Protein AF-A0A495YUF8-F1 (afdb_monomer_lite)

Structure (mmCIF, N/CA/C/O backbone):
data_AF-A0A495YUF8-F1
#
_entry.id   AF-A0A495YUF8-F1
#
loop_
_atom_site.group_PDB
_atom_site.id
_atom_site.type_symbol
_atom_site.label_atom_id
_atom_site.label_alt_id
_atom_site.label_comp_id
_atom_site.label_asym_id
_atom_site.label_entity_id
_atom_site.label_seq_id
_atom_site.pdbx_PDB_ins_code
_atom_site.Cartn_x
_atom_site.Cartn_y
_atom_site.Cartn_z
_atom_site.occupancy
_atom_site.B_iso_or_equiv
_atom_site.auth_seq_id
_atom_site.auth_comp_id
_atom_site.auth_asym_id
_atom_site.auth_atom_id
_atom_site.pdbx_PDB_model_num
ATOM 1 N N . MET A 1 1 ? -55.890 26.875 6.974 1.00 53.94 1 MET A N 1
ATOM 2 C CA . MET A 1 1 ? -55.521 26.413 5.618 1.00 53.94 1 MET A CA 1
ATOM 3 C C . MET A 1 1 ? -54.760 27.527 4.911 1.00 53.94 1 MET A C 1
ATOM 5 O O . MET A 1 1 ? -55.327 28.258 4.119 1.00 53.94 1 MET A O 1
ATOM 9 N N . THR A 1 2 ? -53.485 27.707 5.240 1.00 56.56 2 THR A N 1
ATOM 10 C CA . THR A 1 2 ? -52.585 28.636 4.539 1.00 56.56 2 THR A CA 1
ATOM 11 C C . THR A 1 2 ? -51.363 27.826 4.143 1.00 56.56 2 THR A C 1
ATOM 13 O O . THR A 1 2 ? -50.312 27.896 4.772 1.00 56.56 2 THR A O 1
ATOM 16 N N . MET A 1 3 ? -51.551 26.938 3.166 1.00 61.00 3 MET A N 1
ATOM 17 C CA . MET A 1 3 ? -50.448 26.181 2.594 1.00 61.00 3 MET A CA 1
ATOM 18 C C . MET A 1 3 ? -49.607 27.127 1.742 1.00 61.00 3 MET A C 1
ATOM 20 O O . MET A 1 3 ? -49.992 27.497 0.640 1.00 61.00 3 MET A O 1
ATOM 24 N N . ASN A 1 4 ? -48.472 27.524 2.316 1.00 65.56 4 ASN A N 1
ATOM 25 C CA . ASN A 1 4 ? -47.194 27.800 1.669 1.00 65.56 4 ASN A CA 1
ATOM 26 C C . ASN A 1 4 ? -47.267 28.272 0.221 1.00 65.56 4 ASN A C 1
ATOM 28 O O . ASN A 1 4 ? -46.935 27.537 -0.709 1.00 65.56 4 ASN A O 1
ATOM 32 N N . MET A 1 5 ? -47.579 29.554 0.066 1.00 66.44 5 MET A N 1
ATOM 33 C CA . MET A 1 5 ? -47.425 30.290 -1.188 1.00 66.44 5 MET A CA 1
ATOM 34 C C . MET A 1 5 ? -46.014 30.121 -1.789 1.00 66.44 5 MET A C 1
ATOM 36 O O . MET A 1 5 ? -45.859 30.065 -3.003 1.00 66.44 5 MET A O 1
ATOM 40 N N . TYR A 1 6 ? -44.997 29.900 -0.948 1.00 74.25 6 TYR A N 1
ATOM 41 C CA . TYR A 1 6 ? -43.629 29.594 -1.372 1.00 74.25 6 TYR A CA 1
ATOM 42 C C . TYR A 1 6 ? -43.4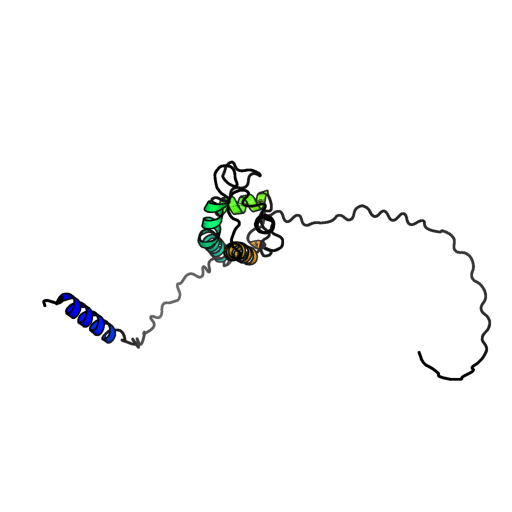60 28.211 -2.021 1.00 74.25 6 TYR A C 1
ATOM 44 O O . TYR A 1 6 ? -42.625 28.052 -2.902 1.00 74.25 6 TYR A O 1
ATOM 52 N N . LYS A 1 7 ? -44.273 27.212 -1.654 1.00 69.12 7 LYS A N 1
ATOM 53 C CA . LYS A 1 7 ? -44.230 25.871 -2.264 1.00 69.12 7 LYS A CA 1
ATOM 54 C C . LYS A 1 7 ? -44.828 25.883 -3.674 1.00 69.12 7 LYS A C 1
ATOM 56 O O . LYS A 1 7 ? -44.362 25.152 -4.539 1.00 69.12 7 LYS A O 1
ATOM 61 N N . PHE A 1 8 ? -45.806 26.760 -3.912 1.00 70.69 8 PHE A N 1
ATOM 62 C CA . PHE A 1 8 ? -46.352 27.010 -5.248 1.00 70.69 8 PHE A CA 1
ATOM 63 C C . PHE A 1 8 ? -45.365 27.806 -6.112 1.00 70.69 8 PHE A C 1
ATOM 65 O O . PHE A 1 8 ? -45.160 27.483 -7.278 1.00 70.69 8 PHE A O 1
ATOM 72 N N . PHE A 1 9 ? -44.682 28.788 -5.516 1.00 71.12 9 PHE A N 1
ATOM 73 C CA . PHE A 1 9 ? -43.664 29.574 -6.212 1.00 71.12 9 PHE A CA 1
ATOM 74 C C . PHE A 1 9 ? -42.450 28.723 -6.627 1.00 71.12 9 PHE A C 1
ATOM 76 O O . PHE A 1 9 ? -41.986 28.832 -7.757 1.00 71.12 9 PHE A O 1
ATOM 83 N N . LEU A 1 10 ? -41.990 27.806 -5.766 1.00 71.94 10 LEU A N 1
ATOM 84 C CA . LEU A 1 10 ? -40.879 26.897 -6.081 1.00 71.94 10 LEU A CA 1
ATOM 85 C C . LEU A 1 10 ? -41.221 25.882 -7.185 1.00 71.94 10 LEU A C 1
ATOM 87 O O . LEU A 1 10 ? -40.367 25.577 -8.012 1.00 71.94 10 LEU A O 1
ATOM 91 N N . MET A 1 11 ? -42.471 25.411 -7.252 1.00 72.94 11 MET A N 1
ATOM 92 C CA . MET A 1 11 ? -42.931 24.534 -8.340 1.00 72.94 11 MET A CA 1
ATOM 93 C C . MET A 1 11 ? -42.963 25.263 -9.694 1.00 72.94 11 MET A C 1
ATOM 95 O O . MET A 1 11 ? -42.569 24.691 -10.707 1.00 72.94 11 MET A O 1
ATOM 99 N N . ILE A 1 12 ? -43.388 26.532 -9.721 1.00 72.00 12 ILE A N 1
ATOM 100 C CA . ILE A 1 12 ? -43.470 27.321 -10.962 1.00 72.00 12 ILE A CA 1
ATOM 101 C C . ILE A 1 12 ? -42.074 27.693 -11.478 1.00 72.00 12 ILE A C 1
ATOM 103 O O . ILE A 1 12 ? -41.827 27.594 -12.678 1.00 72.00 12 ILE A O 1
ATOM 107 N N . VAL A 1 13 ? -41.147 28.069 -10.590 1.00 72.00 13 VAL A N 1
ATOM 108 C CA . VAL A 1 13 ? -39.761 28.393 -10.975 1.00 72.00 13 VAL A CA 1
ATOM 109 C C . VAL A 1 13 ? -39.022 27.152 -11.494 1.00 72.00 13 VAL A C 1
ATOM 111 O O . VAL A 1 13 ? -38.306 27.251 -12.487 1.00 72.00 13 VAL A O 1
ATOM 114 N N . GLY A 1 14 ? -39.254 25.973 -10.903 1.00 66.00 14 GLY A N 1
ATOM 115 C CA . GLY A 1 14 ? -38.678 24.712 -11.389 1.00 66.00 14 GLY A CA 1
ATOM 116 C C . GLY A 1 14 ? -39.172 24.311 -12.784 1.00 66.00 14 GLY A C 1
ATOM 117 O O . GLY A 1 14 ? -38.382 23.860 -13.608 1.00 66.00 14 GLY A O 1
ATOM 118 N N . LEU A 1 15 ? -40.455 24.539 -13.089 1.00 64.44 15 LEU A N 1
ATOM 119 C CA . LEU A 1 15 ? -41.046 24.172 -14.383 1.00 64.44 15 LEU A CA 1
ATOM 120 C C . LEU A 1 15 ? -40.660 25.143 -15.516 1.00 64.44 15 LEU A C 1
ATOM 122 O O . LEU A 1 15 ? -40.588 24.744 -16.676 1.00 64.44 15 LEU A O 1
ATOM 126 N N . LEU A 1 16 ? -40.353 26.401 -15.180 1.00 62.31 16 LEU A N 1
ATOM 127 C CA . LEU A 1 16 ? -39.829 27.401 -16.119 1.00 62.31 16 LEU A CA 1
ATOM 128 C C . LEU A 1 16 ? -38.348 27.175 -16.461 1.00 62.31 16 LEU A C 1
ATOM 130 O O . LEU A 1 16 ? -37.936 27.467 -17.582 1.00 62.31 16 LEU A O 1
ATOM 134 N N . PHE A 1 17 ? -37.560 26.601 -15.546 1.00 59.38 17 PHE A N 1
ATOM 135 C CA . PHE A 1 17 ? -36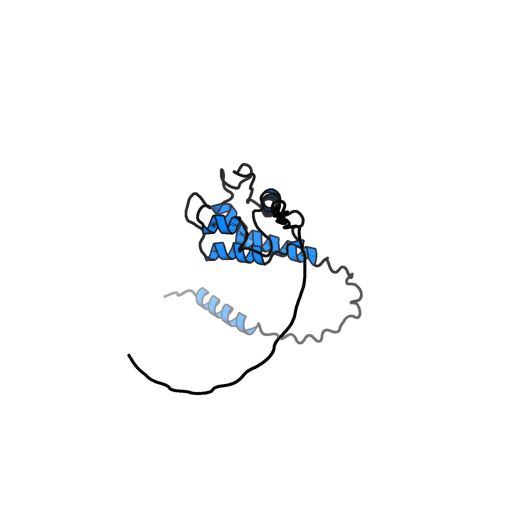.143 26.301 -15.783 1.00 59.38 17 PHE A CA 1
ATOM 136 C C . PHE A 1 17 ? -35.937 25.134 -16.770 1.00 59.38 17 PHE A C 1
ATOM 138 O O . PHE A 1 17 ? -34.932 25.090 -17.473 1.00 59.38 17 PHE A O 1
ATOM 145 N N . CYS A 1 18 ? -36.917 24.233 -16.908 1.00 55.72 18 CYS A N 1
ATOM 146 C CA . CYS A 1 18 ? -36.871 23.136 -17.882 1.00 55.72 18 CYS A CA 1
ATOM 147 C C . CYS A 1 18 ? -37.131 23.571 -19.337 1.00 55.72 18 CYS A C 1
ATOM 149 O O . CYS A 1 18 ? -36.777 22.834 -20.253 1.00 55.72 18 CYS A O 1
ATOM 151 N N . LEU A 1 19 ? -37.733 24.744 -19.576 1.00 56.81 19 LEU A N 1
ATOM 152 C CA . LEU A 1 19 ? -38.110 25.192 -20.928 1.00 56.81 19 LEU A CA 1
ATOM 153 C C . LEU A 1 19 ? -37.073 26.109 -21.602 1.00 56.81 19 LEU A C 1
ATOM 155 O O . LEU A 1 19 ? -37.202 26.386 -22.790 1.00 56.81 19 LEU A O 1
ATOM 159 N N . VAL A 1 20 ? -36.038 26.553 -20.879 1.00 61.97 20 VAL A N 1
ATOM 160 C CA . VAL A 1 20 ? -34.977 27.447 -21.401 1.00 61.97 20 VAL A CA 1
ATOM 161 C C . VAL A 1 20 ? -33.656 26.691 -21.665 1.00 61.97 20 VAL A C 1
ATOM 163 O O . VAL A 1 20 ? -32.661 27.277 -22.070 1.00 61.97 20 VAL A O 1
ATOM 166 N N . GLY A 1 21 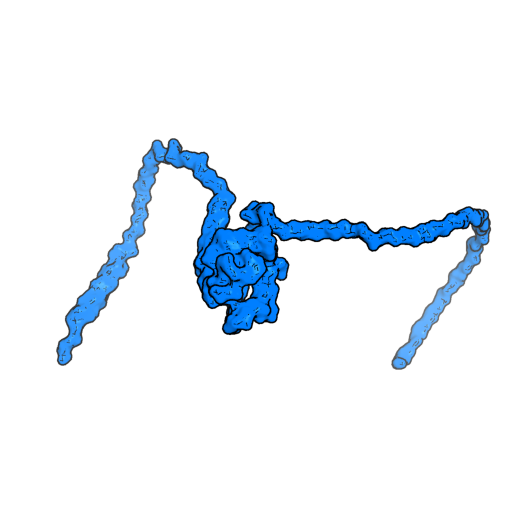? -33.631 25.366 -21.484 1.00 59.75 21 GLY A N 1
ATOM 167 C CA . GLY A 1 21 ? -32.412 24.545 -21.546 1.00 59.75 21 GLY A CA 1
ATOM 168 C C . GLY A 1 21 ? -32.157 23.775 -22.847 1.00 59.75 21 GLY A C 1
ATOM 169 O O . GLY A 1 21 ? -31.469 22.761 -22.803 1.00 59.75 21 GLY A O 1
ATOM 170 N N . CYS A 1 22 ? -32.712 24.182 -23.990 1.00 57.06 22 CYS A N 1
ATOM 171 C CA . CYS A 1 22 ? -32.422 23.552 -25.287 1.00 57.06 22 CYS A CA 1
ATOM 172 C C . CYS A 1 22 ? -32.173 24.611 -26.364 1.00 57.06 22 CYS A C 1
ATOM 174 O O . CYS A 1 22 ? -32.909 24.701 -27.343 1.00 57.06 22 CYS A O 1
ATOM 176 N N . ASP A 1 23 ? -31.120 25.407 -26.187 1.00 55.19 23 ASP A N 1
ATOM 177 C CA . ASP A 1 23 ? -30.524 26.145 -27.298 1.00 55.19 23 ASP A CA 1
ATOM 178 C C . ASP A 1 23 ? -29.380 25.295 -27.866 1.00 55.19 23 ASP A C 1
ATOM 180 O O . ASP A 1 23 ? -28.250 25.281 -27.376 1.00 55.19 23 ASP A O 1
ATOM 184 N N . ALA A 1 24 ? -29.723 24.486 -28.870 1.00 58.91 24 ALA A N 1
ATOM 185 C CA . ALA A 1 24 ? -28.760 23.800 -29.713 1.00 58.91 24 ALA A CA 1
ATOM 186 C C . ALA A 1 24 ? -28.038 24.858 -30.553 1.00 58.91 24 ALA A C 1
ATOM 188 O O . ALA A 1 24 ? -28.482 25.233 -31.642 1.00 58.91 24 ALA A O 1
ATOM 189 N N . GLN A 1 25 ? -26.922 25.355 -30.032 1.00 56.50 25 GLN A N 1
ATOM 190 C CA . GLN A 1 25 ? -26.113 26.353 -30.706 1.00 56.50 25 GLN A CA 1
ATOM 191 C C . GLN A 1 25 ? -25.401 25.704 -31.903 1.00 56.50 25 GLN A C 1
ATOM 193 O O . GLN A 1 25 ? -24.293 25.182 -31.803 1.00 56.50 25 GLN A O 1
ATOM 198 N N . ARG A 1 26 ? -26.048 25.755 -33.074 1.00 56.78 26 ARG A N 1
ATOM 199 C CA . ARG A 1 26 ? -25.371 25.693 -34.376 1.00 56.78 26 ARG A CA 1
ATOM 200 C C . ARG A 1 26 ? -24.554 26.973 -34.541 1.00 56.78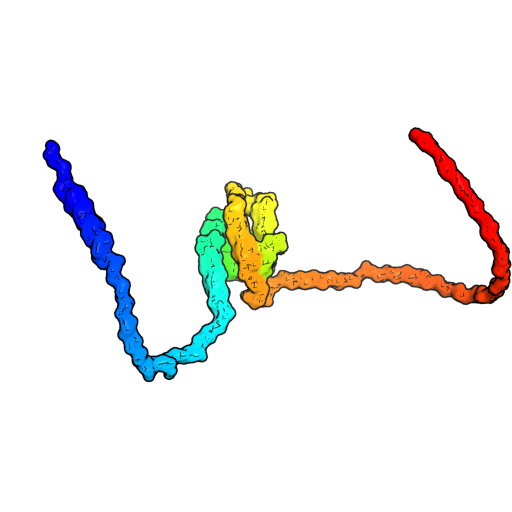 26 ARG A C 1
ATOM 202 O O . ARG A 1 26 ? -24.943 27.892 -35.256 1.00 56.78 26 ARG A O 1
ATOM 209 N N . GLY A 1 27 ? -23.435 27.043 -33.831 1.00 50.53 27 GLY A N 1
ATOM 210 C CA . GLY A 1 27 ? -22.397 28.021 -34.092 1.00 50.53 27 GLY A CA 1
ATOM 211 C C . GLY A 1 27 ? -21.650 27.605 -35.349 1.00 50.53 27 GLY A C 1
ATOM 212 O O . GLY A 1 27 ? -20.817 26.706 -35.312 1.00 50.53 27 GLY A O 1
ATOM 213 N N . SER A 1 28 ? -21.940 28.256 -36.472 1.00 62.09 28 SER A N 1
ATOM 214 C CA . SE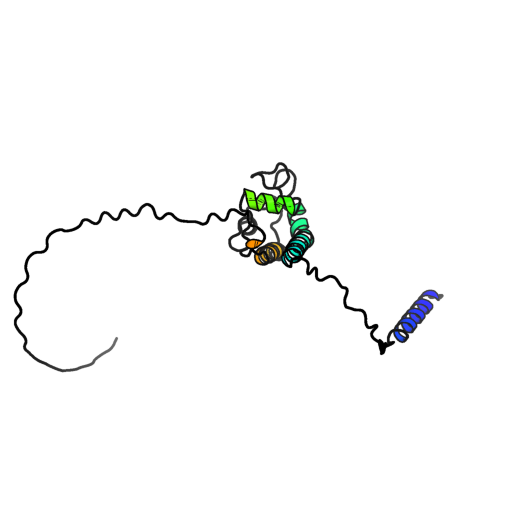R A 1 28 ? -20.990 28.382 -37.576 1.00 62.09 28 SER A CA 1
ATOM 215 C C . SER A 1 28 ? -19.773 29.149 -37.056 1.00 62.09 28 SER A C 1
ATOM 217 O O . SER A 1 28 ? -19.729 30.378 -37.092 1.00 62.09 28 SER A O 1
ATOM 219 N N . PHE A 1 29 ? -18.832 28.399 -36.485 1.00 52.94 29 PHE A N 1
ATOM 220 C CA . PHE A 1 29 ? -17.550 28.884 -36.008 1.00 52.94 29 PHE A CA 1
ATOM 221 C C . PHE A 1 29 ? -16.679 29.141 -37.235 1.00 52.94 29 PHE A C 1
ATOM 223 O O . PHE A 1 29 ? -16.175 28.216 -37.871 1.00 52.94 29 PHE A O 1
ATOM 230 N N . LEU A 1 30 ? -16.575 30.412 -37.616 1.00 52.59 30 LEU A N 1
ATOM 231 C CA . LEU A 1 30 ? -15.536 30.852 -38.531 1.00 52.59 30 LEU A CA 1
ATOM 232 C C . LEU A 1 30 ? -14.200 30.600 -37.834 1.00 52.59 30 LEU A C 1
ATOM 234 O O . LEU A 1 30 ? -13.938 31.166 -36.775 1.00 52.59 30 LEU A O 1
ATOM 238 N N . LEU A 1 31 ? -13.404 29.705 -38.413 1.00 53.88 31 LEU A N 1
ATOM 239 C CA . LEU A 1 31 ? -12.050 29.408 -37.971 1.00 53.88 31 LEU A CA 1
ATOM 240 C C . LEU A 1 31 ? -11.211 30.692 -38.068 1.00 53.88 31 LEU A C 1
ATOM 242 O O . LEU A 1 31 ? -11.112 31.255 -39.160 1.00 53.88 31 LEU A O 1
ATOM 246 N N . PRO A 1 32 ? -10.595 31.183 -36.981 1.00 53.97 32 PRO A N 1
ATOM 247 C CA . PRO A 1 32 ? -9.426 32.029 -37.132 1.00 53.97 32 PRO A CA 1
ATOM 248 C C . PRO A 1 32 ? -8.260 31.155 -37.623 1.00 53.97 32 PRO A C 1
ATOM 250 O O . PRO A 1 32 ? -7.919 30.161 -36.981 1.00 53.97 32 PRO A O 1
ATOM 253 N N . ASP A 1 33 ? -7.651 31.539 -38.749 1.00 61.97 33 ASP A N 1
ATOM 254 C CA . ASP A 1 33 ? -6.420 30.964 -39.318 1.00 61.97 33 ASP A CA 1
ATOM 255 C C . ASP A 1 33 ? -5.202 31.253 -38.424 1.00 61.97 33 ASP A C 1
ATOM 257 O O . ASP A 1 33 ? -4.269 31.960 -38.804 1.00 61.97 33 ASP A O 1
ATOM 261 N N . ASN A 1 34 ? -5.221 30.763 -37.186 1.00 61.38 34 ASN A N 1
ATOM 262 C CA . ASN A 1 34 ? -4.055 30.790 -36.318 1.00 61.38 34 ASN A CA 1
ATOM 263 C C . ASN A 1 34 ? -4.128 29.706 -35.236 1.00 61.38 34 ASN A C 1
ATOM 265 O O . ASN A 1 34 ? -4.261 30.002 -34.052 1.00 61.38 34 ASN A O 1
ATOM 269 N N . ILE A 1 35 ? -4.026 28.443 -35.651 1.00 57.47 35 ILE A N 1
ATOM 270 C CA . ILE A 1 35 ? -3.570 27.348 -34.783 1.00 57.47 35 ILE A CA 1
ATOM 271 C C . ILE A 1 35 ? -2.345 26.716 -35.457 1.00 57.47 35 ILE A C 1
ATOM 273 O O . ILE A 1 35 ? -2.346 25.575 -35.895 1.00 57.47 35 ILE A O 1
ATOM 277 N N . LEU A 1 36 ? -1.291 27.519 -35.580 1.00 54.41 36 LEU A N 1
ATOM 278 C CA . LEU A 1 36 ? 0.096 27.056 -35.659 1.00 54.41 36 LEU A CA 1
ATOM 279 C C . LEU A 1 36 ? 0.856 27.742 -34.522 1.00 54.41 36 LEU A C 1
ATOM 281 O O . LEU A 1 36 ? 1.746 28.550 -34.750 1.00 54.41 36 LEU A O 1
ATOM 285 N N . SER A 1 37 ? 0.412 27.505 -33.287 1.00 60.41 37 SER A N 1
ATOM 286 C CA . SER A 1 37 ? 1.210 27.739 -32.079 1.00 60.41 37 SER A CA 1
ATOM 287 C C . SER A 1 37 ? 0.484 27.171 -30.859 1.00 60.41 37 SER A C 1
ATOM 289 O O . SER A 1 37 ? 0.077 27.887 -29.948 1.00 60.41 37 SER A O 1
ATOM 291 N N . GLN A 1 38 ? 0.281 25.859 -30.846 1.00 52.25 38 GLN A N 1
ATOM 292 C CA . GLN A 1 38 ? 0.455 25.145 -29.592 1.00 52.25 38 GLN A CA 1
ATOM 293 C C . GLN A 1 38 ? 1.722 24.340 -29.786 1.00 52.25 38 GLN A C 1
ATOM 295 O O . GLN A 1 38 ? 1.716 23.306 -30.439 1.00 52.25 38 GLN A O 1
ATOM 300 N N . ASN A 1 39 ? 2.810 24.961 -29.333 1.00 57.16 39 ASN A N 1
ATOM 301 C CA . ASN A 1 39 ? 4.012 24.318 -28.839 1.00 57.16 39 ASN A CA 1
ATOM 302 C C . ASN A 1 39 ? 3.843 22.795 -28.724 1.00 57.16 39 ASN A C 1
ATOM 304 O O . ASN A 1 39 ? 3.162 22.315 -27.817 1.00 57.16 39 ASN A O 1
ATOM 308 N N . GLU A 1 40 ? 4.455 22.073 -29.659 1.00 58.44 40 GLU A N 1
ATOM 309 C CA . GLU A 1 40 ? 4.715 20.636 -29.618 1.00 58.44 40 GLU A CA 1
ATOM 310 C C . GLU A 1 40 ? 5.627 20.310 -28.428 1.00 58.44 40 GLU A C 1
ATOM 312 O O . GLU A 1 40 ? 6.795 19.964 -28.566 1.00 58.44 40 GLU A O 1
ATOM 317 N N . GLN A 1 41 ? 5.084 20.430 -27.225 1.00 56.78 41 GLN A N 1
ATOM 318 C CA . GLN A 1 41 ? 5.546 19.663 -26.087 1.00 56.78 41 GLN A CA 1
ATOM 319 C C . GLN A 1 41 ? 4.405 18.736 -25.727 1.00 56.78 41 GLN A C 1
ATOM 321 O O . GLN A 1 41 ? 3.576 19.033 -24.875 1.00 56.78 41 GLN A O 1
ATOM 326 N N . VAL A 1 42 ? 4.355 17.624 -26.461 1.00 56.75 42 VAL A N 1
ATOM 327 C CA . VAL A 1 42 ? 3.743 16.396 -25.969 1.00 56.75 42 VAL A CA 1
ATOM 328 C C . VAL A 1 42 ? 4.465 16.121 -24.645 1.00 56.75 42 VAL A C 1
ATOM 330 O O . VAL A 1 42 ? 5.672 15.867 -24.686 1.00 56.75 42 VAL A O 1
ATOM 333 N N . PRO A 1 43 ? 3.823 16.294 -23.473 1.00 52.72 43 PRO A N 1
ATOM 334 C CA . PRO A 1 43 ? 4.455 15.881 -22.231 1.00 52.72 43 PRO A CA 1
ATOM 335 C C . PRO A 1 43 ? 4.759 14.390 -22.378 1.00 52.72 43 PRO A C 1
ATOM 337 O O . PRO A 1 43 ? 3.958 13.658 -22.965 1.00 52.72 43 PRO A O 1
ATOM 340 N N . ALA A 1 44 ? 5.940 13.968 -21.928 1.00 55.06 44 ALA A N 1
ATOM 341 C CA . ALA A 1 44 ? 6.332 12.566 -21.936 1.00 55.06 44 ALA A CA 1
ATOM 342 C C . ALA A 1 44 ? 5.163 11.732 -21.392 1.00 55.06 44 ALA A C 1
ATOM 344 O O . ALA A 1 44 ? 4.700 11.994 -20.279 1.00 55.06 44 ALA A O 1
ATOM 345 N N . MET A 1 45 ? 4.649 10.803 -22.206 1.00 53.69 45 MET A N 1
ATOM 346 C CA . MET A 1 45 ? 3.505 9.948 -21.856 1.00 53.69 45 MET A CA 1
ATOM 347 C C . MET A 1 45 ? 3.718 9.246 -20.505 1.00 53.69 45 MET A C 1
ATOM 349 O O . MET A 1 45 ? 2.769 9.103 -19.747 1.00 53.69 45 MET A O 1
ATOM 353 N N . GLU A 1 46 ? 4.978 8.961 -20.171 1.00 60.19 46 GLU A N 1
ATOM 354 C CA . GLU A 1 46 ? 5.468 8.454 -18.883 1.00 60.19 46 GLU A CA 1
ATOM 355 C C . GLU A 1 46 ? 4.942 9.263 -17.675 1.00 60.19 46 GLU A C 1
ATOM 357 O O . GLU A 1 46 ? 4.402 8.717 -16.723 1.00 60.19 46 GLU A O 1
ATOM 362 N N . SER A 1 47 ? 4.966 10.599 -17.738 1.00 65.81 47 SER A N 1
ATOM 363 C CA . SER A 1 47 ? 4.592 11.458 -16.599 1.00 65.81 47 SER A CA 1
ATOM 364 C C . SER A 1 47 ? 3.096 11.474 -16.249 1.00 65.81 47 SER A C 1
ATOM 366 O O . SER A 1 47 ? 2.720 11.876 -15.147 1.00 65.81 47 SER A O 1
ATOM 368 N N . ILE A 1 48 ? 2.226 11.078 -17.181 1.00 69.56 48 ILE A N 1
ATOM 369 C CA . ILE A 1 48 ? 0.770 11.098 -16.978 1.00 69.56 48 ILE A CA 1
ATOM 370 C C . ILE A 1 48 ? 0.284 9.771 -16.386 1.00 69.56 48 ILE A C 1
ATOM 372 O O . ILE A 1 48 ? -0.654 9.776 -15.589 1.00 69.56 48 ILE A O 1
ATOM 376 N N . GLU A 1 49 ? 0.916 8.653 -16.738 1.00 76.44 49 GLU A N 1
ATOM 377 C CA . GLU A 1 49 ? 0.569 7.325 -16.223 1.00 76.44 49 GLU A CA 1
ATOM 378 C C . GLU A 1 49 ? 0.834 7.243 -14.713 1.00 76.44 49 GLU A C 1
ATOM 380 O O . GLU A 1 49 ? -0.095 7.017 -13.933 1.00 76.44 49 GLU A O 1
ATOM 385 N N . THR A 1 50 ? 2.044 7.609 -14.275 1.00 78.31 50 THR A N 1
ATOM 386 C CA . THR A 1 50 ? 2.421 7.621 -12.852 1.00 78.31 50 THR A CA 1
ATOM 387 C C . THR A 1 50 ? 1.551 8.574 -12.024 1.00 78.31 50 THR A C 1
ATOM 389 O O . THR A 1 50 ? 1.140 8.250 -10.910 1.00 78.31 50 THR A O 1
ATOM 392 N N . ALA A 1 51 ? 1.193 9.742 -12.573 1.00 81.38 51 ALA A N 1
ATOM 393 C CA . ALA A 1 51 ? 0.310 10.692 -11.890 1.00 81.38 51 ALA A CA 1
ATOM 394 C C . ALA A 1 51 ? -1.116 10.136 -11.700 1.00 81.38 51 ALA A C 1
ATOM 396 O O . ALA A 1 51 ? -1.769 10.409 -10.685 1.00 81.38 51 ALA A O 1
ATOM 397 N N . ASN A 1 52 ? -1.608 9.340 -12.655 1.00 90.62 52 ASN A N 1
ATOM 398 C CA . ASN A 1 52 ? -2.879 8.635 -12.509 1.00 90.62 52 ASN A CA 1
ATOM 399 C C . ASN A 1 52 ? -2.777 7.497 -11.486 1.00 90.62 52 ASN A C 1
ATOM 401 O O . ASN A 1 52 ? -3.704 7.332 -10.691 1.00 90.62 52 ASN A O 1
ATOM 405 N N . ALA A 1 53 ? -1.664 6.759 -11.460 1.00 92.69 53 ALA A N 1
ATOM 406 C CA . ALA A 1 53 ? -1.421 5.697 -10.486 1.00 92.69 53 ALA A CA 1
ATOM 407 C C . ALA A 1 53 ? -1.399 6.227 -9.043 1.00 92.69 53 ALA A C 1
ATOM 409 O O . ALA A 1 53 ? -2.098 5.679 -8.185 1.00 92.69 53 ALA A O 1
ATOM 410 N N . GLU A 1 54 ? -0.686 7.329 -8.788 1.00 95.75 54 GLU A N 1
ATOM 411 C CA . GLU A 1 54 ? -0.670 8.006 -7.484 1.00 95.75 54 GLU A CA 1
ATOM 412 C C . GLU A 1 54 ? -2.070 8.509 -7.107 1.00 95.75 54 GLU A C 1
ATOM 414 O O . GLU A 1 54 ? -2.571 8.223 -6.021 1.00 95.75 54 GLU A O 1
ATOM 419 N N . THR A 1 55 ? -2.770 9.169 -8.033 1.00 96.94 55 THR A N 1
ATOM 420 C CA . THR A 1 55 ? -4.138 9.657 -7.796 1.00 96.94 55 THR A CA 1
ATOM 421 C C . THR A 1 55 ? -5.102 8.513 -7.446 1.00 96.94 55 THR A C 1
ATOM 423 O O . THR A 1 55 ? -5.926 8.638 -6.534 1.00 96.94 55 THR A O 1
ATOM 426 N N . ALA A 1 56 ? -5.019 7.385 -8.155 1.00 96.62 56 ALA A N 1
ATOM 427 C CA . ALA A 1 56 ? -5.836 6.206 -7.888 1.00 96.62 56 ALA A CA 1
ATOM 428 C C . ALA A 1 56 ? -5.483 5.559 -6.540 1.00 96.62 56 ALA A C 1
ATOM 430 O O . ALA A 1 56 ? -6.388 5.127 -5.818 1.00 96.62 56 ALA A O 1
ATOM 431 N N . PHE A 1 57 ? -4.200 5.531 -6.175 1.00 98.38 57 PHE A N 1
ATOM 432 C CA . PHE A 1 57 ? -3.733 5.072 -4.870 1.00 98.38 57 PHE A CA 1
ATOM 433 C C . PHE A 1 57 ? -4.303 5.940 -3.742 1.00 98.38 57 PHE A C 1
ATOM 435 O O . PHE A 1 57 ? -4.932 5.428 -2.814 1.00 98.38 57 PHE A O 1
ATOM 442 N N . GLU A 1 58 ? -4.149 7.261 -3.832 1.00 98.19 58 GLU A N 1
ATOM 443 C CA . GLU A 1 58 ? -4.606 8.198 -2.802 1.00 98.19 58 GLU A CA 1
ATOM 444 C C . GLU A 1 58 ? -6.120 8.124 -2.572 1.00 98.19 58 GLU A C 1
ATOM 446 O O . GLU A 1 58 ? -6.589 8.238 -1.438 1.00 98.19 58 GLU A O 1
ATOM 451 N N . GLN A 1 59 ? -6.898 7.904 -3.634 1.00 97.94 59 GLN A N 1
ATOM 452 C CA . GLN A 1 59 ? -8.356 7.835 -3.541 1.00 97.94 59 GLN A CA 1
ATOM 453 C C . GLN A 1 59 ? -8.867 6.492 -3.014 1.00 97.94 59 GLN A C 1
ATOM 455 O O . GLN A 1 59 ? -9.867 6.467 -2.292 1.00 97.94 59 GLN A O 1
ATOM 460 N N . ASN A 1 60 ? -8.213 5.384 -3.371 1.00 97.94 60 ASN A N 1
ATOM 461 C CA . ASN A 1 60 ? -8.768 4.046 -3.157 1.00 97.94 60 ASN A CA 1
ATOM 462 C C . ASN A 1 60 ? -8.015 3.228 -2.099 1.00 97.94 60 ASN A C 1
ATOM 464 O O . ASN A 1 60 ? -8.646 2.518 -1.316 1.00 97.94 60 ASN A O 1
ATOM 468 N N . LEU A 1 61 ? -6.686 3.330 -2.055 1.00 98.50 61 LEU A N 1
ATOM 469 C CA . LEU A 1 61 ? -5.811 2.494 -1.224 1.00 98.50 61 LEU A CA 1
ATOM 470 C C . LEU A 1 61 ? -5.487 3.193 0.092 1.00 98.50 61 LEU A C 1
ATOM 472 O O . LEU A 1 61 ? -5.655 2.616 1.168 1.00 98.50 61 LEU A O 1
ATOM 476 N N . LEU A 1 62 ? -5.079 4.461 0.018 1.00 98.44 62 LEU A N 1
ATOM 477 C CA . LEU A 1 62 ? -4.618 5.217 1.178 1.00 98.44 62 LEU A CA 1
ATOM 478 C C . LEU A 1 62 ? -5.652 5.292 2.324 1.00 98.44 62 LEU A C 1
ATOM 480 O O . LEU A 1 62 ? -5.257 5.121 3.481 1.00 98.44 62 LEU A O 1
ATOM 484 N N . PRO A 1 63 ? -6.971 5.455 2.083 1.00 98.19 63 PRO A N 1
ATOM 485 C CA . PRO A 1 63 ? -7.961 5.423 3.163 1.00 98.19 63 PRO A CA 1
ATOM 486 C C . PRO A 1 63 ? -8.038 4.065 3.876 1.00 98.19 63 PRO A C 1
ATOM 488 O O . PRO A 1 63 ? -8.384 4.002 5.055 1.00 98.19 63 PRO A O 1
ATOM 491 N N . ILE A 1 64 ? -7.726 2.970 3.177 1.00 98.25 64 ILE A N 1
ATOM 492 C CA . ILE A 1 64 ? -7.698 1.624 3.755 1.00 98.25 64 ILE A CA 1
ATOM 493 C C . ILE A 1 64 ? -6.401 1.435 4.537 1.00 98.25 64 ILE A C 1
ATOM 495 O O . ILE A 1 64 ? -6.455 1.045 5.702 1.00 98.25 64 ILE A O 1
ATOM 499 N N . LEU A 1 65 ? -5.261 1.773 3.928 1.00 97.81 65 LEU A N 1
ATOM 500 C CA . LEU A 1 65 ? -3.942 1.690 4.552 1.00 97.81 65 LEU A CA 1
ATOM 501 C C . LEU A 1 65 ? -3.897 2.501 5.847 1.00 97.81 65 LEU A C 1
ATOM 503 O O . LEU A 1 65 ? -3.566 1.957 6.891 1.00 97.81 65 LEU A O 1
ATOM 507 N N . THR A 1 66 ? -4.331 3.759 5.839 1.00 96.25 66 THR A N 1
ATOM 508 C CA . THR A 1 66 ? -4.348 4.610 7.045 1.00 96.25 66 THR A CA 1
ATOM 509 C C . THR A 1 66 ? -5.295 4.113 8.136 1.00 96.25 66 THR A C 1
ATOM 511 O O . THR A 1 66 ? -5.020 4.294 9.320 1.00 96.25 66 THR A O 1
ATOM 514 N N . ALA A 1 67 ? -6.398 3.460 7.767 1.00 95.56 67 ALA A N 1
ATOM 515 C CA . ALA A 1 67 ? -7.343 2.922 8.738 1.00 95.56 67 ALA A CA 1
ATOM 516 C C . ALA A 1 67 ? -6.909 1.572 9.327 1.00 95.56 67 ALA A C 1
ATOM 518 O O . ALA A 1 67 ? -7.354 1.234 10.424 1.00 95.56 67 ALA A O 1
ATOM 519 N N . ARG A 1 68 ? -6.126 0.774 8.585 1.00 96.25 68 ARG A N 1
ATOM 520 C CA . ARG A 1 68 ? -5.902 -0.655 8.873 1.00 96.25 68 ARG A CA 1
ATOM 521 C C . ARG A 1 68 ? -4.450 -1.076 9.017 1.00 96.25 68 ARG A C 1
ATOM 523 O O . ARG A 1 68 ? -4.220 -2.103 9.635 1.00 96.25 68 ARG A O 1
ATOM 530 N N . CYS A 1 69 ? -3.507 -0.320 8.474 1.00 96.12 69 CYS A N 1
ATOM 531 C CA . CYS A 1 69 ? -2.104 -0.721 8.393 1.00 96.12 69 CYS A CA 1
ATOM 532 C C . CYS A 1 69 ? -1.177 0.364 8.954 1.00 96.12 69 CYS A C 1
ATOM 534 O O . CYS A 1 69 ? -0.322 0.075 9.781 1.00 96.12 69 CYS A O 1
ATOM 536 N N . ALA A 1 70 ? -1.378 1.621 8.554 1.00 96.50 70 ALA A N 1
ATOM 537 C CA . ALA A 1 70 ? -0.505 2.751 8.858 1.00 96.50 70 ALA A CA 1
ATOM 538 C C . ALA A 1 70 ? -0.905 3.488 10.146 1.00 96.50 70 ALA A C 1
ATOM 540 O O . ALA A 1 70 ? -1.125 4.703 10.153 1.00 96.50 70 ALA A O 1
ATOM 541 N N . TYR A 1 71 ? -1.030 2.739 11.241 1.00 93.56 71 TYR A N 1
ATOM 542 C CA . TYR A 1 71 ? -1.266 3.283 12.577 1.00 93.56 71 TYR A CA 1
ATOM 543 C C . TYR A 1 71 ? -0.110 2.962 13.523 1.00 93.56 71 TYR A C 1
ATOM 545 O O . TYR A 1 71 ? 0.710 2.088 13.263 1.00 93.56 71 TYR A O 1
ATOM 553 N N . SER A 1 72 ? -0.065 3.689 14.640 1.00 93.56 72 SER A N 1
ATOM 554 C CA . SER A 1 72 ? 0.996 3.598 15.647 1.00 93.56 72 SER A CA 1
ATOM 555 C C . SER A 1 72 ? 1.277 2.154 16.079 1.00 93.56 72 SER A C 1
ATOM 557 O O . SER A 1 72 ? 0.428 1.538 16.723 1.00 93.56 72 SER A O 1
ATOM 559 N N . GLY A 1 73 ? 2.493 1.670 15.812 1.00 92.12 73 GLY A N 1
ATOM 560 C CA . GLY A 1 73 ? 2.943 0.315 16.163 1.00 92.12 73 GLY A CA 1
ATOM 561 C C . GLY A 1 73 ? 2.731 -0.746 15.075 1.00 92.12 73 GLY A C 1
ATOM 562 O O . GLY A 1 73 ? 3.139 -1.886 15.275 1.00 92.12 73 GLY A O 1
ATOM 563 N N . CYS A 1 74 ? 2.129 -0.375 13.946 1.00 95.00 74 CYS A N 1
ATOM 564 C CA . CYS A 1 74 ? 2.087 -1.160 12.709 1.00 95.00 74 CYS A CA 1
ATOM 565 C C . CYS A 1 74 ? 2.856 -0.391 11.627 1.00 95.00 74 CYS A C 1
ATOM 567 O O . CYS A 1 74 ? 3.860 0.211 11.962 1.00 95.00 74 CYS A O 1
ATOM 569 N N . HIS A 1 75 ? 2.442 -0.370 10.363 1.00 96.00 75 HIS A N 1
ATOM 570 C CA . HIS A 1 75 ? 3.234 0.167 9.244 1.00 96.00 75 HIS A CA 1
ATOM 571 C C . HIS A 1 75 ? 3.187 1.703 9.133 1.00 96.00 75 HIS A C 1
ATOM 573 O O . HIS A 1 75 ? 2.702 2.275 8.150 1.00 96.00 75 HIS A O 1
ATOM 579 N N . ASP A 1 76 ? 3.626 2.377 10.196 1.00 95.19 76 ASP A N 1
ATOM 580 C CA . ASP A 1 76 ? 3.868 3.815 10.260 1.00 95.19 76 ASP A CA 1
ATOM 581 C C . ASP A 1 76 ? 5.376 4.135 10.220 1.00 95.19 76 ASP A C 1
ATOM 583 O O . ASP A 1 76 ? 6.208 3.267 9.990 1.00 95.19 76 ASP A O 1
ATOM 587 N N . ALA A 1 77 ? 5.756 5.393 10.463 1.00 93.69 77 ALA A N 1
ATOM 588 C CA . ALA A 1 77 ? 7.160 5.822 10.406 1.00 93.69 77 ALA A CA 1
ATOM 589 C C . ALA A 1 77 ? 8.129 5.013 11.290 1.00 93.69 77 ALA A C 1
ATOM 591 O O . ALA A 1 77 ? 9.332 5.053 11.050 1.00 93.69 77 ALA A O 1
ATOM 592 N N . ASN A 1 78 ? 7.630 4.407 12.371 1.00 90.75 78 ASN A N 1
ATOM 593 C CA . ASN A 1 78 ? 8.422 3.661 13.349 1.00 90.75 78 ASN A CA 1
ATOM 594 C C . ASN A 1 78 ? 7.884 2.231 13.502 1.00 90.75 78 ASN A C 1
ATOM 596 O O . ASN A 1 78 ? 7.990 1.639 14.581 1.00 90.75 78 ASN A O 1
ATOM 600 N N . GLY A 1 79 ? 7.247 1.734 12.445 1.00 88.81 79 GLY A N 1
ATOM 601 C CA . GLY A 1 79 ? 6.637 0.425 12.383 1.00 88.81 79 GLY A CA 1
ATOM 602 C C . GLY A 1 79 ? 7.616 -0.739 12.380 1.00 88.81 79 GLY A C 1
ATOM 603 O O . GLY A 1 79 ? 8.829 -0.535 12.287 1.00 88.81 79 GLY A O 1
ATOM 604 N N . PRO A 1 80 ? 7.097 -1.975 12.476 1.00 90.94 80 PRO A N 1
ATOM 605 C CA . PRO A 1 80 ? 7.895 -3.155 12.195 1.00 90.94 80 PRO A CA 1
ATOM 606 C C . PRO A 1 80 ? 8.350 -3.153 10.729 1.00 90.94 80 PRO A C 1
ATOM 608 O O . PRO A 1 80 ? 7.748 -2.494 9.875 1.00 90.94 80 PRO A O 1
ATOM 611 N N . ASP A 1 81 ? 9.430 -3.890 10.475 1.00 90.19 81 ASP A N 1
ATOM 612 C CA . ASP A 1 81 ? 9.946 -4.198 9.134 1.00 90.19 81 ASP A CA 1
ATOM 613 C C . ASP A 1 81 ? 10.304 -2.961 8.288 1.00 90.19 81 ASP A C 1
ATOM 615 O O . ASP A 1 81 ? 10.416 -3.033 7.078 1.00 90.19 81 ASP A O 1
ATOM 619 N N . ASN A 1 82 ? 10.478 -1.793 8.923 1.00 90.31 82 ASN A N 1
ATOM 620 C CA . ASN A 1 82 ? 10.766 -0.509 8.262 1.00 90.31 82 ASN A CA 1
ATOM 621 C C . ASN A 1 82 ? 9.731 -0.085 7.196 1.00 90.31 82 ASN A C 1
ATOM 623 O O . ASN A 1 82 ? 10.000 0.784 6.363 1.00 90.31 82 ASN A O 1
ATOM 627 N N . LEU A 1 83 ? 8.522 -0.643 7.260 1.00 96.00 83 LEU A N 1
ATOM 628 C CA . LEU A 1 83 ? 7.439 -0.370 6.321 1.00 96.00 83 LEU A CA 1
ATOM 629 C C . LEU A 1 83 ? 6.599 0.838 6.760 1.00 96.00 83 LEU A C 1
ATOM 631 O O . LEU A 1 83 ? 6.101 0.883 7.885 1.00 96.00 83 LEU A O 1
ATOM 635 N N . ASP A 1 84 ? 6.370 1.789 5.851 1.00 97.12 84 ASP A N 1
ATOM 636 C CA . ASP A 1 84 ? 5.599 3.008 6.110 1.00 97.12 84 ASP A CA 1
ATOM 637 C C . ASP A 1 84 ? 4.544 3.251 5.022 1.00 97.12 84 ASP A C 1
ATOM 639 O O . ASP A 1 84 ? 4.829 3.733 3.926 1.00 97.12 84 ASP A O 1
ATOM 643 N N . PHE A 1 85 ? 3.278 2.986 5.343 1.00 97.75 85 PHE A N 1
ATOM 644 C CA . PHE A 1 85 ? 2.163 3.058 4.389 1.00 97.75 85 PHE A CA 1
ATOM 645 C C . PHE A 1 85 ? 1.323 4.340 4.522 1.00 97.75 85 PHE A C 1
ATOM 647 O O . PHE A 1 85 ? 0.145 4.367 4.151 1.00 97.75 85 PHE A O 1
ATOM 654 N N . ARG A 1 86 ? 1.892 5.411 5.093 1.00 97.44 86 ARG A N 1
ATOM 655 C CA . ARG A 1 86 ? 1.163 6.666 5.365 1.00 97.44 86 ARG A CA 1
ATOM 656 C C . ARG A 1 86 ? 0.994 7.571 4.152 1.00 97.44 86 ARG A C 1
ATOM 658 O O . ARG A 1 86 ? 0.099 8.415 4.171 1.00 97.44 86 ARG A O 1
ATOM 665 N N . THR A 1 87 ? 1.850 7.456 3.144 1.00 97.81 87 THR A N 1
ATOM 666 C CA . THR A 1 87 ? 1.737 8.206 1.887 1.00 97.81 87 THR A CA 1
ATOM 667 C C . THR A 1 87 ? 2.084 7.313 0.704 1.00 97.81 87 THR A C 1
ATOM 669 O O . THR A 1 87 ? 2.644 6.232 0.880 1.00 97.81 87 THR A O 1
ATOM 672 N N . TYR A 1 88 ? 1.775 7.777 -0.508 1.00 97.25 88 TYR A N 1
ATOM 673 C CA . TYR A 1 88 ? 2.202 7.105 -1.733 1.00 97.25 88 TYR A CA 1
ATOM 674 C C . TYR A 1 88 ? 3.726 6.927 -1.769 1.00 97.25 88 TYR A C 1
ATOM 676 O O . TYR A 1 88 ? 4.224 5.821 -1.926 1.00 97.25 88 TYR A O 1
ATOM 684 N N . GLN A 1 89 ? 4.478 8.000 -1.516 1.00 96.50 89 GLN A N 1
ATOM 685 C CA . GLN A 1 89 ? 5.942 7.983 -1.579 1.00 96.50 89 GLN A CA 1
ATOM 686 C C . GLN A 1 89 ? 6.563 7.032 -0.555 1.00 96.50 89 GLN A C 1
ATOM 688 O O . GLN A 1 89 ? 7.535 6.352 -0.870 1.00 96.50 89 GLN A O 1
ATOM 693 N N . THR A 1 90 ? 6.034 6.981 0.672 1.00 96.94 90 THR A N 1
ATOM 694 C CA . THR A 1 90 ? 6.564 6.055 1.678 1.00 96.94 90 THR A CA 1
ATOM 695 C C . THR A 1 90 ? 6.192 4.614 1.353 1.00 96.94 90 THR A C 1
ATOM 697 O O . THR A 1 90 ? 7.036 3.749 1.537 1.00 96.94 90 THR A O 1
ATOM 700 N N . PHE A 1 91 ? 4.996 4.375 0.803 1.00 97.38 91 PHE A N 1
ATOM 701 C CA . PHE A 1 91 ? 4.561 3.055 0.350 1.00 97.38 91 PHE A CA 1
ATOM 702 C C . PHE A 1 91 ? 5.440 2.522 -0.788 1.00 97.38 91 PHE A C 1
ATOM 704 O O . PHE A 1 91 ? 5.894 1.386 -0.709 1.00 97.38 91 PHE A O 1
ATOM 711 N N . ILE A 1 92 ? 5.734 3.347 -1.801 1.00 95.81 92 ILE A N 1
ATOM 712 C CA . ILE A 1 92 ? 6.632 2.962 -2.901 1.00 95.81 92 ILE A CA 1
ATOM 713 C C . ILE A 1 92 ? 8.044 2.696 -2.389 1.00 95.81 92 ILE A C 1
ATOM 715 O O . ILE A 1 92 ? 8.596 1.651 -2.694 1.00 95.81 92 ILE A O 1
ATOM 719 N N . ARG A 1 93 ? 8.598 3.570 -1.542 1.00 94.75 93 ARG A N 1
ATOM 720 C CA . ARG A 1 93 ? 9.920 3.332 -0.945 1.00 94.75 93 ARG A CA 1
ATOM 721 C C . ARG A 1 93 ? 9.962 2.032 -0.139 1.00 94.75 93 ARG A C 1
ATOM 723 O O . ARG A 1 93 ? 10.915 1.281 -0.241 1.00 94.75 93 ARG A O 1
ATOM 730 N N . SER A 1 94 ? 8.925 1.753 0.644 1.00 94.00 94 SER A N 1
ATOM 731 C CA . SER A 1 94 ? 8.821 0.487 1.369 1.00 94.00 94 SER A CA 1
ATOM 732 C C . SER A 1 94 ? 8.744 -0.719 0.435 1.00 94.00 94 SER A C 1
ATOM 734 O O . SER A 1 94 ? 9.286 -1.761 0.768 1.00 94.00 94 SER A O 1
ATOM 736 N N . ALA A 1 95 ? 8.108 -0.583 -0.729 1.00 93.25 95 ALA A N 1
ATOM 737 C CA . ALA A 1 95 ? 8.133 -1.623 -1.749 1.00 93.25 95 ALA A CA 1
ATOM 738 C C . ALA A 1 95 ? 9.528 -1.805 -2.370 1.00 93.25 95 ALA A C 1
ATOM 740 O O . ALA A 1 95 ? 9.894 -2.932 -2.659 1.00 93.25 95 ALA A O 1
ATOM 741 N N . GLU A 1 96 ? 10.306 -0.730 -2.544 1.00 91.00 96 GLU A N 1
ATOM 742 C CA . GLU A 1 96 ? 11.698 -0.796 -3.033 1.00 91.00 96 GLU A CA 1
ATOM 743 C C . GLU A 1 96 ? 12.652 -1.438 -2.018 1.00 91.00 96 GLU A C 1
ATOM 745 O O . GLU A 1 96 ? 13.616 -2.092 -2.413 1.00 91.00 96 GLU A O 1
ATOM 750 N N . ASP A 1 97 ? 12.390 -1.244 -0.725 1.00 88.19 97 ASP A N 1
ATOM 751 C CA . ASP A 1 97 ? 13.242 -1.747 0.353 1.00 88.19 97 ASP A CA 1
ATOM 752 C C . ASP A 1 97 ? 12.913 -3.206 0.750 1.00 88.19 97 ASP A C 1
ATOM 754 O O . ASP A 1 97 ? 13.826 -3.939 1.123 1.00 88.19 97 ASP A O 1
ATOM 758 N N . GLU A 1 98 ? 11.638 -3.618 0.698 1.00 88.31 98 GLU A N 1
ATOM 759 C CA . GLU A 1 98 ? 11.131 -4.864 1.317 1.00 88.31 98 GLU A CA 1
ATOM 760 C C . GLU A 1 98 ? 10.080 -5.604 0.444 1.00 88.31 98 GLU A C 1
ATOM 762 O O . GLU A 1 98 ? 9.199 -6.281 0.970 1.00 88.31 98 GLU A O 1
ATOM 767 N N . ASP A 1 99 ? 10.082 -5.407 -0.879 1.00 89.19 99 ASP A N 1
ATOM 768 C CA . ASP A 1 99 ? 9.286 -6.168 -1.869 1.00 89.19 99 ASP A CA 1
ATOM 769 C C . ASP A 1 99 ? 7.772 -6.290 -1.587 1.00 89.19 99 ASP A C 1
ATOM 771 O O . ASP A 1 99 ? 7.101 -7.278 -1.882 1.00 89.19 99 ASP A O 1
ATOM 775 N N . VAL A 1 100 ? 7.176 -5.209 -1.075 1.00 95.38 100 VAL A N 1
ATOM 776 C CA . VAL A 1 100 ? 5.758 -5.150 -0.660 1.00 95.38 100 VAL A CA 1
ATOM 777 C C . VAL A 1 100 ? 4.777 -5.585 -1.759 1.00 95.38 100 VAL A C 1
ATOM 779 O O . VAL A 1 100 ? 3.710 -6.144 -1.468 1.00 95.38 100 VAL A O 1
ATOM 782 N N . PHE A 1 101 ? 5.070 -5.273 -3.024 1.00 96.31 101 PHE A N 1
ATOM 783 C CA . PHE A 1 101 ? 4.238 -5.679 -4.152 1.00 96.31 101 PHE A CA 1
ATOM 784 C C . PHE A 1 101 ? 5.029 -5.813 -5.454 1.00 96.31 101 PHE A C 1
ATOM 786 O O . PHE A 1 101 ? 5.980 -5.079 -5.691 1.00 96.31 101 PHE A O 1
ATOM 793 N N . VAL A 1 102 ? 4.532 -6.675 -6.344 1.00 95.12 102 VAL A N 1
ATOM 794 C CA . VAL A 1 102 ? 5.033 -6.853 -7.711 1.00 95.12 102 VAL A CA 1
ATOM 795 C C . VAL A 1 102 ? 4.125 -6.102 -8.701 1.00 95.12 102 VAL A C 1
ATOM 797 O O . VAL A 1 102 ? 2.992 -6.545 -8.931 1.00 95.12 102 VAL A O 1
ATOM 800 N N . PRO A 1 103 ? 4.552 -4.961 -9.280 1.00 94.69 103 PRO A N 1
ATOM 801 C CA . PRO A 1 103 ? 3.869 -4.297 -10.387 1.00 94.69 103 PRO A CA 1
ATOM 802 C C . PRO A 1 103 ? 3.377 -5.254 -11.470 1.00 94.69 103 PRO A C 1
ATOM 804 O O . PRO A 1 103 ? 4.088 -6.150 -11.918 1.00 94.69 103 PRO A O 1
ATOM 807 N N . GLY A 1 104 ? 2.118 -5.093 -11.869 1.00 96.31 104 GLY A N 1
ATOM 808 C CA . GLY A 1 104 ? 1.484 -5.935 -12.880 1.00 96.31 104 GLY A CA 1
ATOM 809 C C . GLY A 1 104 ? 1.084 -7.333 -12.390 1.00 96.31 104 GLY A C 1
ATOM 810 O O . GLY A 1 104 ? 0.377 -8.040 -13.110 1.00 96.31 104 GLY A O 1
ATOM 811 N N . ASN A 1 105 ? 1.469 -7.745 -11.175 1.00 96.94 105 ASN A N 1
ATOM 812 C CA . ASN A 1 105 ? 1.203 -9.089 -10.666 1.00 96.94 105 ASN A CA 1
ATOM 813 C C . ASN A 1 105 ? 0.789 -9.108 -9.188 1.00 96.94 105 ASN A C 1
ATOM 815 O O . ASN A 1 105 ? 1.501 -9.580 -8.306 1.00 96.94 105 ASN A O 1
ATOM 819 N N . ALA A 1 106 ? -0.464 -8.737 -8.931 1.00 98.00 106 ALA A N 1
ATOM 820 C CA . ALA A 1 106 ? -1.065 -8.804 -7.601 1.00 98.00 106 ALA A CA 1
ATOM 821 C C . ALA A 1 106 ? -1.155 -10.221 -7.012 1.00 98.00 106 ALA A C 1
ATOM 823 O O . ALA A 1 106 ? -1.502 -10.379 -5.842 1.00 98.00 106 ALA A O 1
ATOM 824 N N . ARG A 1 107 ? -0.973 -11.274 -7.816 1.00 97.06 107 ARG A N 1
ATOM 825 C CA . ARG A 1 107 ? -0.991 -12.653 -7.313 1.00 97.06 107 ARG A CA 1
ATOM 826 C C . ARG A 1 107 ? 0.318 -12.999 -6.604 1.00 97.06 107 ARG A C 1
ATOM 828 O O . ARG A 1 107 ? 0.256 -13.782 -5.664 1.00 97.06 107 ARG A O 1
ATOM 835 N N . SER A 1 108 ? 1.429 -12.419 -7.045 1.00 95.69 108 SER A N 1
ATOM 836 C CA . SER A 1 108 ? 2.765 -12.618 -6.477 1.00 95.69 108 SER A CA 1
ATOM 837 C C . SER A 1 108 ? 3.179 -11.506 -5.504 1.00 95.69 108 SER A C 1
ATOM 839 O O . SER A 1 108 ? 4.346 -11.421 -5.168 1.00 95.69 108 SER A O 1
ATOM 841 N N . SER A 1 109 ? 2.256 -10.636 -5.081 1.00 97.00 109 SER A N 1
ATOM 842 C CA . SER A 1 109 ? 2.559 -9.535 -4.156 1.00 97.00 109 SER A CA 1
ATOM 843 C C . SER A 1 109 ? 2.340 -9.922 -2.693 1.00 97.00 109 SER A C 1
ATOM 845 O O . SER A 1 109 ? 1.216 -10.277 -2.318 1.00 97.00 109 SER A O 1
ATOM 847 N N . ASP A 1 110 ? 3.345 -9.695 -1.852 1.00 96.62 110 ASP A N 1
ATOM 848 C CA . ASP A 1 110 ? 3.328 -9.996 -0.415 1.00 96.62 110 ASP A CA 1
ATOM 849 C C . ASP A 1 110 ? 2.177 -9.326 0.328 1.00 96.62 110 ASP A C 1
ATOM 851 O O . ASP A 1 110 ? 1.437 -9.979 1.069 1.00 96.62 110 ASP A O 1
ATOM 855 N N . ILE A 1 111 ? 1.915 -8.042 0.057 1.00 97.56 111 ILE A N 1
ATOM 856 C CA . ILE A 1 111 ? 0.794 -7.332 0.687 1.00 97.56 111 ILE A CA 1
ATOM 857 C C . ILE A 1 111 ? -0.548 -8.043 0.463 1.00 97.56 111 ILE A C 1
ATOM 859 O O . ILE A 1 111 ? -1.420 -8.037 1.334 1.00 97.56 111 ILE A O 1
ATOM 863 N N . ILE A 1 112 ? -0.735 -8.683 -0.692 1.00 98.56 112 ILE A N 1
ATOM 864 C CA . ILE A 1 112 ? -1.957 -9.422 -0.999 1.00 98.56 112 ILE A CA 1
ATOM 865 C C . ILE A 1 112 ? -1.997 -10.747 -0.238 1.00 98.56 112 ILE A C 1
ATOM 867 O O . ILE A 1 112 ? -3.066 -11.113 0.263 1.00 98.56 112 ILE A O 1
ATOM 871 N N . GLU A 1 113 ? -0.875 -11.458 -0.140 1.00 98.06 113 GLU A N 1
ATOM 872 C CA . GLU A 1 113 ? -0.784 -12.690 0.642 1.00 98.06 113 GLU A CA 1
ATOM 873 C C . GLU A 1 113 ? -1.076 -12.429 2.126 1.00 98.06 113 GLU A C 1
ATOM 875 O O . GLU A 1 113 ? -1.925 -13.100 2.722 1.00 98.06 113 GLU A O 1
ATOM 880 N N . GLU A 1 114 ? -0.442 -11.414 2.710 1.00 97.50 114 GLU A N 1
ATOM 881 C CA . GLU A 1 114 ? -0.610 -11.033 4.113 1.00 97.50 114 GLU A CA 1
ATOM 882 C C . GLU A 1 114 ? -2.065 -10.669 4.440 1.00 97.50 114 GLU A C 1
ATOM 884 O O . GLU A 1 114 ? -2.619 -11.100 5.459 1.00 97.50 114 GLU A O 1
ATOM 889 N N . ILE A 1 115 ? -2.730 -9.933 3.542 1.00 97.88 115 ILE A N 1
ATOM 890 C CA . ILE A 1 115 ? -4.141 -9.564 3.705 1.00 97.88 115 ILE A CA 1
ATOM 891 C C . ILE A 1 115 ? -5.061 -10.790 3.583 1.00 97.88 115 ILE A C 1
ATOM 893 O O . ILE A 1 115 ?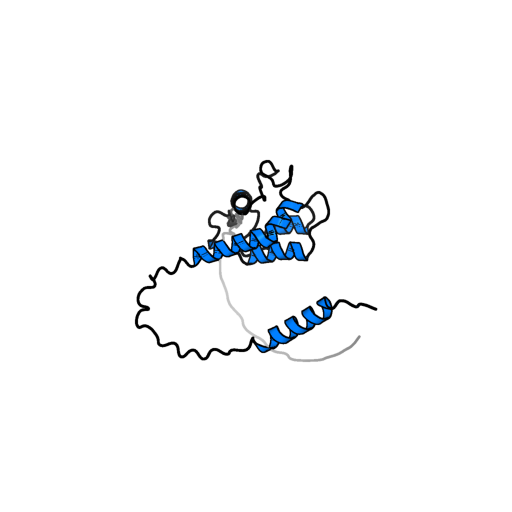 -6.007 -10.942 4.360 1.00 97.88 115 ILE A O 1
ATOM 897 N N . VAL A 1 116 ? -4.830 -11.663 2.597 1.00 97.62 116 VAL A N 1
ATOM 898 C CA . VAL A 1 116 ? -5.715 -12.808 2.310 1.00 97.62 116 VAL A CA 1
ATOM 899 C C . VAL A 1 116 ? -5.538 -13.940 3.319 1.00 97.62 116 VAL A C 1
ATOM 901 O O . VAL A 1 116 ? -6.522 -14.583 3.688 1.00 97.62 116 VAL A O 1
ATOM 904 N N . SER A 1 117 ? -4.313 -14.170 3.790 1.00 96.75 117 SER A N 1
ATOM 905 C CA . SER A 1 117 ? -4.015 -15.143 4.848 1.00 96.75 117 SER A CA 1
ATOM 906 C C . SER A 1 117 ? -4.597 -14.730 6.205 1.00 96.75 117 SER A C 1
ATOM 908 O O . SER A 1 117 ? -4.748 -15.566 7.096 1.00 96.75 117 SER A O 1
ATOM 910 N N . GLY A 1 118 ? -4.958 -13.451 6.356 1.00 94.81 118 GLY A N 1
ATOM 911 C CA . GLY A 1 118 ? -5.490 -12.886 7.590 1.00 94.81 118 GLY A CA 1
ATOM 912 C C . GLY A 1 118 ? -4.417 -12.584 8.634 1.00 94.81 118 GLY A C 1
ATOM 913 O O . GLY A 1 118 ? -4.773 -12.302 9.777 1.00 94.81 118 GLY A O 1
ATOM 914 N N . ARG A 1 119 ? -3.131 -12.632 8.261 1.00 94.94 119 ARG A N 1
ATOM 915 C CA . ARG A 1 119 ? -2.023 -12.156 9.102 1.00 94.94 119 ARG A CA 1
ATOM 916 C C . ARG A 1 119 ? -2.077 -10.637 9.274 1.00 94.94 119 ARG A C 1
ATOM 918 O O . ARG A 1 119 ? -1.826 -10.145 10.372 1.00 94.94 119 ARG A O 1
ATOM 925 N N . MET A 1 120 ? -2.491 -9.919 8.226 1.00 96.00 120 MET A N 1
ATOM 926 C CA . MET A 1 120 ? -2.691 -8.471 8.246 1.00 96.00 120 MET A CA 1
ATOM 927 C C . MET A 1 120 ? -4.153 -8.087 7.929 1.00 96.00 120 MET A C 1
ATOM 929 O O . MET A 1 120 ? -4.741 -8.586 6.968 1.00 96.00 120 MET A O 1
ATOM 933 N N . PRO A 1 121 ? -4.771 -7.160 8.684 1.00 95.38 121 PRO A N 1
ATOM 934 C CA . PRO A 1 121 ? -4.261 -6.570 9.919 1.00 95.38 121 PRO A CA 1
ATOM 935 C C . PRO A 1 121 ? -4.305 -7.576 11.091 1.00 95.38 121 PRO A C 1
ATOM 937 O O . PRO A 1 121 ? -5.251 -8.364 11.163 1.00 95.38 121 PRO A O 1
ATOM 940 N N . PRO A 1 122 ? -3.339 -7.531 12.031 1.00 92.69 122 PRO A N 1
ATOM 941 C CA . PRO A 1 122 ? -3.293 -8.452 13.172 1.00 92.69 122 PRO A CA 1
ATOM 942 C C . PRO A 1 122 ? -4.430 -8.188 14.165 1.00 92.69 122 PRO A C 1
ATOM 944 O O . PRO A 1 122 ? -4.920 -9.098 14.833 1.00 92.69 122 PRO A O 1
ATOM 947 N N . ASP A 1 123 ? -4.872 -6.931 14.229 1.00 86.69 123 ASP A N 1
ATOM 948 C CA . ASP A 1 123 ? -5.962 -6.477 15.071 1.00 86.69 123 ASP A CA 1
ATOM 949 C C . ASP A 1 123 ? -7.133 -5.955 14.230 1.00 86.69 123 ASP A C 1
ATOM 951 O O . ASP A 1 123 ? -6.984 -5.219 13.251 1.00 86.69 123 ASP A O 1
ATOM 955 N N . GLY A 1 124 ? -8.346 -6.269 14.680 1.00 85.38 124 GLY A N 1
ATOM 956 C CA . GLY A 1 124 ? -9.579 -5.792 14.061 1.00 85.38 124 GLY A CA 1
ATOM 957 C C . GLY A 1 124 ? -10.070 -6.661 12.898 1.00 85.38 124 GLY A C 1
ATOM 958 O O . GLY A 1 124 ? -9.572 -7.758 12.663 1.00 85.38 124 GLY A O 1
ATOM 959 N N . PRO A 1 125 ? -11.141 -6.229 12.207 1.00 90.62 125 PRO A N 1
ATOM 960 C CA . PRO A 1 125 ? -11.728 -7.039 11.151 1.00 90.62 125 PRO A CA 1
ATOM 961 C C . PRO A 1 125 ? -10.877 -6.997 9.884 1.00 90.62 125 PRO A C 1
ATOM 963 O O . PRO A 1 125 ? -10.461 -5.910 9.467 1.00 90.62 125 PRO A O 1
ATOM 966 N N . SER A 1 126 ? -10.724 -8.158 9.247 1.00 95.38 126 SER A N 1
ATOM 967 C CA . SER A 1 126 ? -10.107 -8.319 7.930 1.00 95.38 126 SER A CA 1
ATOM 968 C C . SER A 1 126 ? -10.731 -7.392 6.886 1.00 95.38 126 SER A C 1
ATOM 970 O O . SER A 1 126 ? -11.884 -6.953 7.008 1.00 95.38 126 SER A O 1
ATOM 972 N N . LEU A 1 127 ? -9.969 -7.107 5.831 1.00 97.88 127 LEU A N 1
ATOM 973 C CA . LEU A 1 127 ? -10.480 -6.358 4.690 1.00 97.88 127 LEU A CA 1
ATOM 974 C C . LEU A 1 127 ? -11.602 -7.144 4.004 1.00 97.88 127 LEU A C 1
ATOM 976 O O . LEU A 1 127 ? -11.589 -8.370 3.908 1.00 97.88 127 LEU A O 1
ATOM 980 N N . THR A 1 128 ? -12.592 -6.412 3.505 1.00 97.81 128 THR A N 1
ATOM 981 C CA . THR A 1 128 ? -13.646 -6.998 2.672 1.00 97.81 128 THR A CA 1
ATOM 982 C C . THR A 1 128 ? -13.086 -7.408 1.312 1.00 97.81 128 THR A C 1
ATOM 984 O O . THR A 1 128 ? -12.128 -6.813 0.826 1.00 97.81 128 THR A O 1
ATOM 987 N N . THR A 1 129 ? -13.740 -8.352 0.632 1.00 98.12 129 THR A N 1
ATOM 988 C CA . THR A 1 129 ? -13.367 -8.746 -0.739 1.00 98.12 129 THR A CA 1
ATOM 989 C C . THR A 1 129 ? -13.278 -7.549 -1.687 1.00 98.12 129 THR A C 1
ATOM 991 O O . THR A 1 129 ? -12.364 -7.482 -2.497 1.00 98.12 129 THR A O 1
ATOM 994 N N . ALA A 1 130 ? -14.181 -6.571 -1.551 1.00 98.25 130 ALA A N 1
ATOM 995 C CA . ALA A 1 130 ? -14.152 -5.355 -2.361 1.00 98.25 130 ALA A CA 1
ATOM 996 C C . ALA A 1 130 ? -12.907 -4.497 -2.084 1.00 98.25 130 ALA A C 1
ATOM 998 O O . ALA A 1 130 ? -12.308 -3.976 -3.014 1.00 98.25 130 ALA A O 1
ATOM 999 N N . GLN A 1 131 ? -12.492 -4.380 -0.820 1.00 98.44 131 GLN A N 1
ATOM 1000 C CA . GLN A 1 131 ? -11.262 -3.670 -0.464 1.00 98.44 131 GLN A CA 1
ATOM 1001 C C . GLN A 1 131 ? -10.030 -4.392 -0.999 1.00 98.44 131 GLN A C 1
ATOM 1003 O O . GLN A 1 131 ? -9.184 -3.746 -1.597 1.00 98.44 131 GLN A O 1
ATOM 1008 N N . ILE A 1 132 ? -9.954 -5.718 -0.851 1.00 98.69 132 ILE A N 1
ATOM 1009 C CA . ILE A 1 132 ? -8.853 -6.525 -1.401 1.00 98.69 132 ILE A CA 1
ATOM 1010 C C . ILE A 1 132 ? -8.772 -6.354 -2.922 1.00 98.69 132 ILE A C 1
ATOM 1012 O O . ILE A 1 132 ? -7.679 -6.235 -3.471 1.00 98.69 132 ILE A O 1
ATOM 1016 N N . GLN A 1 133 ? -9.918 -6.296 -3.605 1.00 98.69 133 GLN A N 1
ATOM 1017 C CA . GLN A 1 133 ? -9.952 -6.094 -5.049 1.00 98.69 133 GLN A CA 1
ATOM 1018 C C . GLN A 1 133 ? -9.341 -4.749 -5.463 1.00 98.69 133 GLN A C 1
ATOM 1020 O O . GLN A 1 133 ? -8.622 -4.719 -6.450 1.00 98.69 133 GLN A O 1
ATOM 1025 N N . LEU A 1 134 ? -9.523 -3.676 -4.683 1.00 98.69 134 LEU A N 1
ATOM 1026 C CA . LEU A 1 134 ? -8.877 -2.387 -4.968 1.00 98.69 134 LEU A CA 1
ATOM 1027 C C . LEU A 1 134 ? -7.346 -2.495 -4.971 1.00 98.69 134 LEU A C 1
ATOM 1029 O O . LEU A 1 134 ? -6.706 -1.916 -5.845 1.00 98.69 134 LEU A O 1
ATOM 1033 N N . PHE A 1 135 ? -6.762 -3.263 -4.042 1.00 98.69 135 PHE A N 1
ATOM 1034 C CA . PHE A 1 135 ? -5.318 -3.518 -4.046 1.00 98.69 135 PHE A CA 1
ATOM 1035 C C . PHE A 1 135 ? -4.895 -4.297 -5.287 1.00 98.69 135 PHE A C 1
ATOM 1037 O O . PHE A 1 135 ? -3.948 -3.905 -5.962 1.00 98.69 135 PHE A O 1
ATOM 1044 N N . ARG A 1 136 ? -5.621 -5.371 -5.616 1.00 98.69 136 ARG A N 1
ATOM 1045 C CA . ARG A 1 136 ? -5.316 -6.190 -6.795 1.00 98.69 136 ARG A CA 1
ATOM 1046 C C . ARG A 1 136 ? -5.380 -5.380 -8.081 1.00 98.69 136 ARG A C 1
ATOM 1048 O O . ARG A 1 136 ? -4.477 -5.474 -8.903 1.00 98.69 136 ARG A O 1
ATOM 1055 N N . ASP A 1 137 ? -6.436 -4.594 -8.236 1.00 98.56 137 ASP A N 1
ATOM 1056 C CA . ASP A 1 137 ? -6.654 -3.779 -9.421 1.00 98.56 137 ASP A CA 1
ATOM 1057 C C . ASP A 1 137 ? -5.558 -2.731 -9.558 1.00 98.56 137 ASP A C 1
ATOM 1059 O O . ASP A 1 137 ? -5.007 -2.585 -10.645 1.00 98.56 137 ASP A O 1
ATOM 1063 N N . TRP A 1 138 ? -5.224 -2.019 -8.477 1.00 98.25 138 TRP A N 1
ATOM 1064 C CA . TRP A 1 138 ? -4.166 -1.016 -8.512 1.00 98.25 138 TRP A CA 1
ATOM 1065 C C . TRP A 1 138 ? -2.815 -1.646 -8.874 1.00 98.25 138 TRP A C 1
ATOM 1067 O O . TRP A 1 138 ? -2.192 -1.187 -9.824 1.00 98.25 138 TRP A O 1
ATOM 1077 N N . ILE A 1 139 ? -2.413 -2.741 -8.215 1.00 97.81 139 ILE A N 1
ATOM 1078 C CA . ILE A 1 139 ? -1.139 -3.429 -8.492 1.00 97.81 139 ILE A CA 1
ATOM 1079 C C . ILE A 1 139 ? -1.070 -3.921 -9.946 1.00 97.81 139 ILE A C 1
ATOM 1081 O O . ILE A 1 139 ? -0.078 -3.689 -10.627 1.00 97.81 139 ILE A O 1
ATOM 1085 N N . ASN A 1 140 ? -2.129 -4.562 -10.448 1.00 97.88 140 ASN A N 1
ATOM 1086 C CA . ASN A 1 140 ? -2.153 -5.109 -11.811 1.00 97.88 140 ASN A CA 1
ATOM 1087 C C . ASN A 1 140 ? -2.139 -4.035 -12.911 1.00 97.88 140 ASN A C 1
ATOM 1089 O O . ASN A 1 140 ? -1.883 -4.359 -14.065 1.00 97.88 140 ASN A O 1
ATOM 1093 N N . GLN A 1 141 ? -2.462 -2.785 -12.576 1.00 96.19 141 GLN A N 1
ATOM 1094 C CA . GLN A 1 141 ? -2.387 -1.651 -13.502 1.00 96.19 141 GLN A CA 1
ATOM 1095 C C . GLN A 1 141 ? -0.996 -1.013 -13.551 1.00 96.19 141 GLN A C 1
ATOM 1097 O O . GLN A 1 141 ? -0.782 -0.141 -14.383 1.00 96.19 141 GLN A O 1
ATOM 1102 N N . GLN A 1 142 ? -0.080 -1.400 -12.661 1.00 94.44 142 GLN A N 1
ATOM 1103 C CA . GLN A 1 142 ? 1.268 -0.843 -12.636 1.00 94.44 142 GLN A CA 1
ATOM 1104 C C . GLN A 1 142 ? 2.142 -1.485 -13.716 1.00 94.44 142 GLN A C 1
ATOM 1106 O O . GLN A 1 142 ? 2.114 -2.706 -13.885 1.00 94.44 142 GLN A O 1
ATOM 1111 N N . ASP A 1 143 ? 2.941 -0.672 -14.403 1.00 93.00 143 ASP A N 1
ATOM 1112 C CA . ASP A 1 143 ? 3.996 -1.146 -15.296 1.00 93.00 143 ASP A CA 1
ATOM 1113 C C . ASP A 1 143 ? 5.296 -1.311 -14.488 1.00 93.00 143 ASP A C 1
ATOM 1115 O O . ASP A 1 143 ? 5.716 -0.355 -13.831 1.00 93.00 143 ASP A O 1
ATOM 1119 N N . PRO A 1 144 ? 5.958 -2.482 -14.504 1.00 90.81 144 PRO A N 1
ATOM 1120 C CA . PRO A 1 144 ? 7.275 -2.651 -13.890 1.00 90.81 144 PRO A CA 1
ATOM 1121 C C . PRO A 1 144 ? 8.303 -1.577 -14.285 1.00 90.81 144 PRO A C 1
ATOM 1123 O O . PRO A 1 144 ? 9.161 -1.240 -13.472 1.00 90.81 144 PRO A O 1
ATOM 1126 N N . ALA A 1 145 ? 8.211 -1.006 -15.492 1.00 90.31 145 ALA A N 1
ATOM 1127 C CA . ALA A 1 145 ? 9.103 0.058 -15.953 1.00 90.31 145 ALA A CA 1
ATOM 1128 C C . ALA A 1 145 ? 9.006 1.351 -15.119 1.00 90.31 145 ALA A C 1
ATOM 1130 O O . ALA A 1 145 ? 9.993 2.083 -15.028 1.00 90.31 145 ALA A O 1
ATOM 1131 N N . ASP A 1 146 ? 7.863 1.609 -14.477 1.00 90.06 146 ASP A N 1
ATOM 1132 C CA . ASP A 1 146 ? 7.654 2.780 -13.614 1.00 90.06 146 ASP A CA 1
ATOM 1133 C C . ASP A 1 146 ? 8.321 2.627 -12.235 1.00 90.06 146 ASP A C 1
ATOM 1135 O O . ASP A 1 146 ? 8.437 3.597 -11.481 1.00 90.06 146 ASP A O 1
ATOM 1139 N N . PHE A 1 147 ? 8.787 1.418 -11.900 1.00 89.75 147 PHE A N 1
ATOM 1140 C CA . PHE A 1 147 ? 9.350 1.073 -10.596 1.00 89.75 147 PHE A CA 1
ATOM 1141 C C . PHE A 1 147 ? 10.737 0.416 -10.723 1.00 89.75 147 PHE A C 1
ATOM 1143 O O . PHE A 1 147 ? 10.930 -0.729 -10.311 1.00 89.75 147 PHE A O 1
ATOM 1150 N N . PRO A 1 148 ? 11.739 1.129 -11.273 1.00 85.38 148 PRO A N 1
ATOM 1151 C CA . PRO A 1 148 ? 13.031 0.549 -11.646 1.00 85.38 148 PRO A CA 1
ATOM 1152 C C . PRO A 1 148 ? 13.908 0.112 -10.464 1.00 85.38 148 PRO A C 1
ATOM 1154 O O . PRO A 1 148 ? 14.927 -0.535 -10.692 1.00 85.38 148 PRO A O 1
ATOM 1157 N N . ASN A 1 149 ? 13.560 0.488 -9.228 1.00 86.75 149 ASN A N 1
ATOM 1158 C CA . ASN A 1 149 ? 14.316 0.104 -8.034 1.00 86.75 149 ASN A CA 1
ATOM 1159 C C . ASN A 1 149 ? 13.624 -0.978 -7.195 1.00 86.75 149 ASN A C 1
ATOM 1161 O O . ASN A 1 149 ? 14.138 -1.295 -6.126 1.00 86.75 149 ASN A O 1
ATOM 1165 N N . LEU A 1 150 ? 12.481 -1.523 -7.630 1.00 84.25 150 LEU A N 1
ATOM 1166 C CA . LEU A 1 150 ? 11.926 -2.696 -6.955 1.00 84.25 150 LEU A CA 1
ATOM 1167 C C . LEU A 1 150 ? 12.870 -3.872 -7.181 1.00 84.25 150 LEU A C 1
ATOM 1169 O O . LEU A 1 150 ? 13.234 -4.169 -8.325 1.00 84.25 150 LEU A O 1
ATOM 1173 N N . ARG A 1 151 ? 13.296 -4.502 -6.085 1.00 69.44 151 ARG A N 1
ATOM 1174 C CA . ARG A 1 151 ? 14.174 -5.664 -6.116 1.00 69.44 151 ARG A CA 1
ATOM 1175 C C . ARG A 1 151 ? 13.329 -6.879 -6.468 1.00 69.44 151 ARG A C 1
ATOM 1177 O O . ARG A 1 151 ? 13.000 -7.699 -5.631 1.00 69.44 151 ARG A O 1
ATOM 1184 N N . TYR A 1 152 ? 13.017 -7.040 -7.747 1.00 63.28 152 TYR A N 1
ATOM 1185 C CA . TYR A 1 152 ? 12.763 -8.394 -8.215 1.00 63.28 152 TYR A CA 1
ATOM 1186 C C . TYR A 1 152 ? 14.112 -9.086 -8.106 1.00 63.28 152 TYR A C 1
ATOM 1188 O O . TYR A 1 152 ? 15.017 -8.800 -8.892 1.00 63.28 152 TYR A O 1
ATOM 1196 N N . GLU A 1 153 ? 14.299 -9.886 -7.061 1.00 61.53 153 GLU A N 1
ATOM 1197 C CA . GLU A 1 153 ? 15.269 -10.960 -7.150 1.00 61.53 153 GLU A CA 1
ATOM 1198 C C . GLU A 1 153 ? 14.828 -11.730 -8.400 1.00 61.53 153 GLU A C 1
ATOM 1200 O O . GLU A 1 153 ? 13.784 -12.375 -8.439 1.00 61.53 153 GLU A O 1
ATOM 1205 N N . ASP A 1 154 ? 15.519 -11.476 -9.516 1.00 54.12 154 ASP A N 1
ATOM 1206 C CA . ASP A 1 154 ? 15.588 -12.458 -10.573 1.00 54.12 154 ASP A CA 1
ATOM 1207 C C . ASP A 1 154 ? 16.139 -13.663 -9.829 1.00 54.12 154 ASP A C 1
ATOM 1209 O O . ASP A 1 154 ? 17.310 -13.667 -9.456 1.00 54.12 154 ASP A O 1
ATOM 1213 N N . ASP A 1 155 ? 15.266 -14.613 -9.505 1.00 51.50 155 ASP A N 1
ATOM 1214 C CA . ASP A 1 155 ? 15.650 -15.946 -9.083 1.00 51.50 155 ASP A CA 1
ATOM 1215 C C . ASP A 1 155 ? 16.406 -16.572 -10.273 1.00 51.50 155 ASP A C 1
ATOM 1217 O O . ASP A 1 155 ? 15.927 -17.500 -10.933 1.00 51.50 155 ASP A O 1
ATOM 1221 N N . ASP A 1 156 ? 17.600 -16.062 -10.590 1.00 49.28 156 ASP A N 1
ATOM 1222 C CA . ASP A 1 156 ? 18.669 -16.916 -11.045 1.00 49.28 156 ASP A CA 1
ATOM 1223 C C . ASP A 1 156 ? 18.967 -17.842 -9.867 1.00 49.28 156 ASP A C 1
ATOM 1225 O O . ASP A 1 156 ? 19.847 -17.669 -9.034 1.00 49.28 156 ASP A O 1
ATOM 1229 N N . TYR A 1 157 ? 18.150 -18.888 -9.794 1.00 54.50 157 TYR A N 1
ATOM 1230 C CA . TYR A 1 157 ? 18.667 -20.192 -9.460 1.00 54.50 157 TYR A CA 1
ATOM 1231 C C . TYR A 1 157 ? 19.908 -20.394 -10.348 1.00 54.50 157 TYR A C 1
ATOM 1233 O O . TYR A 1 157 ? 19.806 -20.907 -11.464 1.00 54.50 157 TYR A O 1
ATOM 1241 N N . GLU A 1 158 ? 21.073 -19.921 -9.892 1.00 55.78 158 GLU A N 1
ATOM 1242 C CA . GLU A 1 158 ? 22.314 -20.621 -10.153 1.00 55.78 158 GLU A CA 1
ATOM 1243 C C . GLU A 1 158 ? 22.014 -22.053 -9.685 1.00 55.78 158 GLU A C 1
ATOM 1245 O O . GLU A 1 158 ? 21.741 -22.351 -8.523 1.00 55.78 158 GLU A O 1
ATOM 1250 N N . ASP A 1 159 ? 21.811 -22.907 -10.680 1.00 51.88 159 ASP A N 1
ATOM 1251 C CA . ASP A 1 159 ? 21.765 -24.349 -10.548 1.00 51.88 159 ASP A CA 1
ATOM 1252 C C . ASP A 1 159 ? 23.220 -24.794 -10.388 1.00 51.88 159 ASP A C 1
ATOM 1254 O O . ASP A 1 159 ? 23.844 -25.322 -11.306 1.00 51.88 159 ASP A O 1
ATOM 1258 N N . ASP A 1 160 ? 23.818 -24.436 -9.258 1.00 57.56 160 ASP A N 1
ATOM 1259 C CA . ASP A 1 160 ? 25.156 -24.836 -8.855 1.00 57.56 160 ASP A CA 1
ATOM 1260 C C . ASP A 1 160 ? 25.074 -25.836 -7.701 1.00 57.56 160 ASP A C 1
ATOM 1262 O O . ASP A 1 160 ? 25.661 -25.614 -6.651 1.00 57.56 160 ASP A O 1
ATOM 1266 N N . ASP A 1 161 ? 24.345 -26.946 -7.897 1.00 57.28 161 ASP A N 1
ATOM 1267 C CA . ASP A 1 161 ? 24.789 -28.270 -7.416 1.00 57.28 161 ASP A CA 1
ATOM 1268 C C . ASP A 1 161 ? 23.923 -29.431 -7.962 1.00 57.28 161 ASP A C 1
ATOM 1270 O O . ASP A 1 161 ? 23.123 -30.049 -7.256 1.00 57.28 161 ASP A O 1
ATOM 1274 N N . TYR A 1 162 ? 24.102 -29.767 -9.238 1.00 56.00 162 TYR A N 1
ATOM 1275 C CA . TYR A 1 162 ? 24.048 -31.168 -9.658 1.00 56.00 162 TYR A CA 1
ATOM 1276 C C . TYR A 1 162 ? 25.397 -31.491 -10.298 1.00 56.00 162 TYR A C 1
ATOM 1278 O O . TYR A 1 162 ? 25.519 -31.561 -11.520 1.00 56.00 162 TYR A O 1
ATOM 1286 N N . GLU A 1 163 ? 26.438 -31.660 -9.475 1.00 56.53 163 GLU A N 1
ATOM 1287 C CA . GLU A 1 163 ? 27.516 -32.573 -9.860 1.00 56.53 163 GLU A CA 1
ATOM 1288 C C . GLU A 1 163 ? 26.894 -33.977 -9.934 1.00 56.53 163 GLU A C 1
ATOM 1290 O O . GLU A 1 163 ? 26.779 -34.706 -8.949 1.00 56.53 163 GLU A O 1
ATOM 1295 N N . ASP A 1 164 ? 26.367 -34.289 -11.119 1.00 52.38 164 ASP A N 1
ATOM 1296 C CA . ASP A 1 164 ? 26.140 -35.648 -11.582 1.00 52.38 164 ASP A CA 1
ATOM 1297 C C . ASP A 1 164 ? 27.539 -36.263 -11.696 1.00 52.38 164 ASP A C 1
ATOM 1299 O O . ASP A 1 164 ? 28.294 -35.971 -12.627 1.00 52.38 164 ASP A O 1
ATOM 1303 N N . ASP A 1 165 ? 27.933 -37.009 -10.664 1.00 56.09 165 ASP A N 1
ATOM 1304 C CA . ASP A 1 165 ? 29.047 -37.945 -10.729 1.00 56.09 165 ASP A CA 1
ATOM 1305 C C . ASP A 1 165 ? 28.677 -38.994 -11.798 1.00 56.09 165 ASP A C 1
ATOM 1307 O O . ASP A 1 165 ? 28.165 -40.072 -11.486 1.00 56.09 165 ASP A O 1
ATOM 1311 N N . GLU A 1 166 ? 28.879 -38.654 -13.076 1.00 54.06 166 GLU A N 1
ATOM 1312 C CA . GLU A 1 166 ? 28.923 -39.625 -14.163 1.00 54.06 166 GLU A CA 1
ATOM 1313 C C . GLU A 1 166 ? 30.120 -40.545 -13.880 1.00 54.06 166 GLU A C 1
ATOM 1315 O O . GLU A 1 166 ? 31.282 -40.235 -14.157 1.00 54.06 166 GLU A O 1
ATOM 1320 N N . ASP A 1 167 ? 29.817 -41.680 -13.247 1.00 54.38 167 ASP A N 1
ATOM 1321 C CA . ASP A 1 167 ? 30.602 -42.904 -13.322 1.00 54.38 167 ASP A CA 1
ATOM 1322 C C . ASP A 1 167 ? 30.686 -43.303 -14.812 1.00 54.38 167 ASP A C 1
ATOM 1324 O O . ASP A 1 167 ? 29.891 -44.105 -15.306 1.00 54.38 167 ASP A O 1
ATOM 1328 N N . ASP A 1 168 ? 31.633 -42.700 -15.536 1.00 55.09 168 ASP A N 1
ATOM 1329 C CA . ASP A 1 168 ? 32.035 -43.107 -16.881 1.00 55.09 168 ASP A CA 1
ATOM 1330 C C . ASP A 1 168 ? 32.581 -44.544 -16.817 1.00 55.09 168 ASP A C 1
ATOM 1332 O O . ASP A 1 168 ? 33.706 -44.813 -16.373 1.00 55.09 168 ASP A O 1
ATOM 1336 N N . GLU A 1 169 ? 31.741 -45.487 -17.245 1.00 55.12 169 GLU A N 1
ATOM 1337 C CA . GLU A 1 169 ? 32.125 -46.842 -17.626 1.00 55.12 169 GLU A CA 1
ATOM 1338 C C . GLU A 1 169 ? 32.982 -46.784 -18.904 1.00 55.12 169 GLU A C 1
ATOM 1340 O O . GLU A 1 169 ? 32.495 -46.953 -20.021 1.00 55.12 169 GLU A O 1
ATOM 1345 N N . ASP A 1 170 ? 34.285 -46.564 -18.731 1.00 56.12 170 ASP A N 1
ATOM 1346 C CA . ASP A 1 170 ? 35.295 -46.936 -19.722 1.00 56.12 170 ASP A CA 1
ATOM 1347 C C . ASP A 1 170 ? 35.366 -48.473 -19.795 1.00 56.12 170 ASP A C 1
ATOM 1349 O O . ASP A 1 170 ? 35.836 -49.138 -18.867 1.00 56.12 170 ASP A O 1
ATOM 1353 N N . ASP A 1 171 ? 34.850 -49.054 -20.875 1.00 53.69 171 ASP A N 1
ATOM 1354 C CA . ASP A 1 171 ? 35.678 -49.761 -21.863 1.00 53.69 171 ASP A CA 1
ATOM 1355 C C . ASP A 1 171 ? 34.764 -50.503 -22.855 1.00 53.69 171 ASP A C 1
ATOM 1357 O O . ASP A 1 171 ? 34.211 -51.575 -22.589 1.00 53.69 171 ASP A O 1
ATOM 1361 N N . GLU A 1 172 ? 34.623 -49.885 -24.029 1.00 64.50 172 GLU A N 1
ATOM 1362 C CA . GLU A 1 172 ? 34.304 -50.559 -25.283 1.00 64.50 172 GLU A CA 1
ATOM 1363 C C . GLU A 1 172 ? 35.319 -51.684 -25.514 1.00 64.50 172 GLU A C 1
ATOM 1365 O O . GLU A 1 172 ? 36.511 -51.450 -25.356 1.00 64.50 172 GLU A O 1
ATOM 1370 N N . ASP A 1 173 ? 34.870 -52.871 -25.924 1.00 53.31 173 ASP A N 1
ATOM 1371 C CA . ASP A 1 173 ? 35.622 -53.672 -26.891 1.00 53.31 173 ASP A CA 1
ATOM 1372 C C . ASP A 1 173 ? 34.731 -54.763 -27.509 1.00 53.31 173 ASP A C 1
ATOM 1374 O O . ASP A 1 173 ? 34.126 -55.598 -26.830 1.00 53.31 173 ASP A O 1
ATOM 1378 N N . ASP A 1 174 ? 34.760 -54.726 -28.839 1.00 53.16 174 ASP A N 1
ATOM 1379 C CA . ASP A 1 174 ? 34.620 -55.823 -29.788 1.00 53.16 174 ASP A CA 1
ATOM 1380 C C . ASP A 1 174 ? 33.210 -56.266 -30.216 1.00 53.16 174 ASP A C 1
ATOM 1382 O O . ASP A 1 174 ? 32.566 -57.170 -29.678 1.00 53.16 174 ASP A O 1
ATOM 1386 N N . GLU A 1 175 ? 32.807 -55.605 -31.308 1.00 64.25 175 GLU A N 1
ATOM 1387 C CA . GLU A 1 175 ? 32.182 -56.187 -32.499 1.00 64.25 175 GLU A CA 1
ATOM 1388 C C . GLU A 1 175 ? 32.545 -57.671 -32.696 1.00 64.25 175 GLU A C 1
ATOM 1390 O O . GLU A 1 175 ? 33.708 -58.050 -32.584 1.00 64.25 175 GLU A O 1
ATOM 1395 N N . ASP A 1 176 ? 31.562 -58.508 -33.030 1.00 52.09 176 ASP A N 1
ATOM 1396 C CA . ASP A 1 176 ? 31.583 -59.219 -34.312 1.00 52.09 176 ASP A CA 1
ATOM 1397 C C . ASP A 1 176 ? 30.396 -60.183 -34.459 1.00 52.09 176 ASP A C 1
ATOM 1399 O O . ASP A 1 176 ? 29.974 -60.880 -33.533 1.00 52.09 176 ASP A O 1
ATOM 1403 N N . ASP A 1 177 ? 29.965 -60.227 -35.715 1.00 54.25 177 ASP A N 1
ATOM 1404 C CA . ASP A 1 177 ? 29.282 -61.301 -36.424 1.00 54.25 177 ASP A CA 1
ATOM 1405 C C . ASP A 1 177 ? 27.743 -61.320 -36.439 1.00 54.25 177 ASP A C 1
ATOM 1407 O O . ASP A 1 177 ? 27.032 -61.777 -35.540 1.00 54.25 177 ASP A O 1
ATOM 1411 N N . GLU A 1 178 ? 27.297 -60.801 -37.588 1.00 62.44 178 GLU A N 1
ATOM 1412 C CA . GLU A 1 178 ? 26.077 -61.062 -38.342 1.00 62.44 178 GLU A CA 1
ATOM 1413 C C . GLU A 1 178 ? 25.741 -62.565 -38.483 1.00 62.44 178 GLU A C 1
ATOM 1415 O O . GLU A 1 178 ? 26.514 -63.440 -38.096 1.00 62.44 178 GLU A O 1
ATOM 1420 N N . ASP A 1 179 ? 24.600 -62.811 -39.137 1.00 51.78 179 ASP A N 1
ATOM 1421 C CA . ASP A 1 179 ? 24.063 -64.095 -39.616 1.00 51.78 179 ASP A CA 1
ATOM 1422 C C . ASP A 1 179 ? 23.094 -64.751 -38.599 1.00 51.78 179 ASP A C 1
ATOM 1424 O O . ASP A 1 179 ? 23.428 -65.019 -37.451 1.00 51.78 179 ASP A O 1
ATOM 1428 N N . ASP A 1 180 ? 21.823 -65.019 -38.889 1.00 54.84 180 ASP A N 1
ATOM 1429 C CA . ASP A 1 180 ? 21.170 -65.285 -40.163 1.00 54.84 180 ASP A CA 1
ATOM 1430 C C . ASP A 1 180 ? 19.676 -64.936 -40.078 1.00 54.84 180 ASP A C 1
ATOM 1432 O O . ASP A 1 180 ? 19.050 -64.968 -39.012 1.00 54.84 180 ASP A O 1
ATOM 1436 N N . GLU A 1 181 ? 19.140 -64.610 -41.250 1.00 61.78 181 GLU A N 1
ATOM 1437 C CA . GLU A 1 181 ? 17.724 -64.505 -41.576 1.00 61.78 181 GLU A CA 1
ATOM 1438 C C . GLU A 1 181 ? 16.975 -65.838 -41.346 1.00 61.78 181 GLU A C 1
ATOM 1440 O O . GLU A 1 181 ? 17.565 -66.867 -41.021 1.00 61.78 181 GLU A O 1
ATOM 1445 N N . ASP A 1 182 ? 15.668 -65.778 -41.606 1.00 51.69 182 ASP A N 1
ATOM 1446 C CA . ASP A 1 182 ? 14.797 -66.894 -41.991 1.00 51.69 182 ASP A CA 1
ATOM 1447 C C . ASP A 1 182 ? 13.839 -67.443 -40.915 1.00 51.69 182 ASP A C 1
ATOM 1449 O O . ASP A 1 182 ? 14.182 -68.185 -39.994 1.00 51.69 182 ASP A O 1
ATOM 1453 N N . ASP A 1 183 ? 12.579 -67.039 -41.109 1.00 54.31 183 ASP A N 1
ATOM 1454 C CA . ASP A 1 183 ? 11.427 -67.914 -41.389 1.00 54.31 183 ASP A CA 1
ATOM 1455 C C . ASP A 1 183 ? 10.208 -67.620 -40.504 1.00 54.31 183 ASP A C 1
ATOM 1457 O O . ASP A 1 183 ? 10.216 -67.789 -39.286 1.00 54.31 183 ASP A O 1
ATOM 1461 N N . GLU A 1 184 ? 9.224 -66.945 -41.108 1.00 56.66 184 GLU A N 1
ATOM 1462 C CA . GLU A 1 184 ? 7.945 -67.518 -41.579 1.00 56.66 184 GLU A CA 1
ATOM 1463 C C . GLU A 1 184 ? 6.918 -67.505 -40.432 1.00 56.66 184 GLU A C 1
ATOM 1465 O O . GLU A 1 184 ? 7.086 -68.112 -39.380 1.00 56.66 184 GLU A O 1
ATOM 1470 N N . ASP A 1 185 ? 5.987 -66.551 -40.486 1.00 54.50 185 ASP A N 1
ATOM 1471 C CA . ASP A 1 185 ? 4.630 -66.799 -40.992 1.00 54.50 185 ASP A CA 1
ATOM 1472 C C . ASP A 1 185 ? 3.966 -67.951 -40.228 1.00 54.50 185 ASP A C 1
ATOM 1474 O O . ASP A 1 185 ? 4.289 -69.112 -40.439 1.00 54.50 185 ASP A O 1
ATOM 1478 N N . ASP A 1 186 ? 3.007 -67.625 -39.360 1.00 55.69 186 ASP A N 1
ATOM 1479 C CA . ASP A 1 186 ? 1.716 -68.306 -39.413 1.00 55.69 186 ASP A CA 1
ATOM 1480 C C . ASP A 1 186 ? 0.645 -67.509 -38.660 1.00 55.69 186 ASP A C 1
ATOM 1482 O O . ASP A 1 186 ? 0.859 -66.925 -37.593 1.00 55.69 186 ASP A O 1
ATOM 1486 N N . GLU A 1 187 ? -0.488 -67.448 -39.344 1.00 61.88 187 GLU A N 1
ATOM 1487 C CA . GLU A 1 187 ? -1.731 -66.763 -39.043 1.00 61.88 187 GLU A CA 1
ATOM 1488 C C . GLU A 1 187 ? -2.501 -67.431 -37.881 1.00 61.88 187 GLU A C 1
ATOM 1490 O O . GLU A 1 187 ? -2.039 -68.377 -37.244 1.00 61.88 187 GLU A O 1
ATOM 1495 N N . ASP A 1 188 ? -3.725 -66.936 -37.693 1.00 53.22 188 ASP A N 1
ATOM 1496 C CA . ASP A 1 188 ? -4.870 -67.551 -37.012 1.00 53.22 188 ASP A CA 1
ATOM 1497 C C . ASP A 1 188 ? -5.046 -67.135 -35.540 1.00 53.22 188 ASP A C 1
ATOM 1499 O O . ASP A 1 188 ? -4.291 -67.505 -34.645 1.00 53.22 188 ASP A O 1
ATOM 1503 N N . ASP A 1 189 ? -5.913 -66.160 -35.259 1.00 56.28 189 ASP A N 1
ATOM 1504 C CA . ASP A 1 189 ? -7.389 -66.230 -35.224 1.00 56.28 189 ASP A CA 1
ATOM 1505 C C . ASP A 1 189 ? -7.941 -66.820 -33.914 1.00 56.28 189 ASP A C 1
ATOM 1507 O O . ASP A 1 189 ? -7.366 -67.705 -33.287 1.00 56.28 189 ASP A O 1
ATOM 1511 N N . GLU A 1 190 ? -9.133 -66.314 -33.589 1.00 59.22 190 GLU A N 1
ATOM 1512 C CA . GLU A 1 190 ? -10.112 -66.787 -32.602 1.00 59.22 190 GLU A CA 1
ATOM 1513 C C . GLU A 1 190 ? -10.050 -66.131 -31.208 1.00 59.22 190 GLU A C 1
ATOM 1515 O O . GLU A 1 190 ? -9.321 -66.530 -30.302 1.00 59.22 190 GLU A O 1
ATOM 1520 N N . ASP A 1 191 ? -10.789 -65.018 -31.106 1.00 60.81 191 ASP A N 1
ATOM 1521 C CA . ASP A 1 191 ? -12.110 -64.935 -30.457 1.00 60.81 191 ASP A CA 1
ATOM 1522 C C . ASP A 1 191 ? -12.363 -65.681 -29.125 1.00 60.81 191 ASP A C 1
ATOM 1524 O O . ASP A 1 191 ? -11.847 -66.756 -28.840 1.00 60.81 191 ASP A O 1
ATOM 1528 N N . ASP A 1 192 ? -13.310 -65.093 -28.383 1.00 56.88 192 ASP A N 1
ATOM 1529 C CA . ASP A 1 192 ? -14.091 -65.633 -27.258 1.00 56.88 192 ASP A CA 1
ATOM 1530 C C . ASP A 1 192 ? -13.481 -65.502 -25.847 1.00 56.88 192 ASP A C 1
ATOM 1532 O O . ASP A 1 192 ? -12.302 -65.732 -25.608 1.00 56.88 192 ASP A O 1
ATOM 1536 N N . GLU A 1 193 ? -14.210 -65.191 -24.777 1.00 63.62 193 GLU A N 1
ATOM 1537 C CA . GLU A 1 193 ? -15.581 -64.739 -24.515 1.00 63.62 193 GLU A CA 1
ATOM 1538 C C . GLU A 1 193 ? -15.594 -64.398 -23.002 1.00 63.62 193 GLU A C 1
ATOM 1540 O O . GLU A 1 193 ? -14.906 -65.040 -22.209 1.00 63.62 193 GLU A O 1
ATOM 1545 N N . ASP A 1 194 ? -16.379 -63.385 -22.640 1.00 62.97 194 ASP A N 1
ATOM 1546 C CA . ASP A 1 194 ? -17.246 -63.275 -21.458 1.00 62.97 194 ASP A CA 1
ATOM 1547 C C . ASP A 1 194 ? -16.797 -63.562 -19.994 1.00 62.97 194 ASP A C 1
ATOM 1549 O O . ASP A 1 194 ? -16.310 -64.628 -19.619 1.00 62.97 194 ASP A O 1
ATOM 1553 N N . ASP A 1 195 ? -17.248 -62.599 -19.165 1.00 56.38 195 ASP A N 1
ATOM 1554 C CA . ASP A 1 195 ? -17.579 -62.573 -17.716 1.00 56.38 195 ASP A CA 1
ATOM 1555 C C . ASP A 1 195 ? -16.508 -62.121 -16.692 1.00 56.38 195 ASP A C 1
ATOM 1557 O O . ASP A 1 195 ? -15.681 -62.930 -16.209 1.00 56.38 195 ASP A O 1
#

Sequence (195 aa):
MTMNMYKFFLMIVGLLFCLVGCDAQRGSFLLPDNILSQNEQVPAMESIETANAETAFEQNLLPILTARCAYSGCHDANGPDNLDFRTYQTFIRSAEDEDVFVPGNARSSDIIEEIVSGRMPPDGPSLTTAQIQLFRDWINQQDPADFPNLRYEDDDYEDDDYEDDEDDEDDEDDEDDEDDEDDEDDEDDEDDEDD

Radius of gyration: 36.82 Å; chains: 1; bounding box: 91×100×58 Å

Secondary structure (DSSP, 8-state):
----HHHHHHHHHHHHHTSS------------S----S------THHHHHHHHHHHHHHHTHHHHHHHTSSTTSSSTT-GGG---SSHHHHHHHHHHH----TT-TTS-HHHHHHHHT-SSSSSPPPPHHHHHHHHHHHHT--GGG-TTS---------------------------------------------

pLDDT: mean 77.46, std 18.64, range [49.28, 98.69]

Foldseek 3Di:
DDPDPPVVVVVVVVVVVVVVPDPPDPPPDDDDPDPPDPPPPPPDPLVVLVVVLQVLCVVQPQVVCVVFAQDDAGQPCPHPPNHHSNGPVSNLVSCLVPVQQAALDNPPGPVLVCLVVVVGPVDDDGDDPVSSVSVVVSRNSGDVVNNVRRPPPPPPPPVPDDPPPPPPPDDDDDDDDDDDDDDDDDDDDDDDDDD